Protein AF-A0A7Y8NVS1-F1 (afdb_monomer)

Solvent-accessible surface area (backbone atoms only — not comparable to full-atom values): 14813 Å² total; per-residue (Å²): 143,82,83,84,82,84,82,84,78,86,71,95,76,78,72,67,72,68,63,62,68,70,70,74,79,74,77,77,73,78,75,79,71,76,75,62,60,69,46,74,44,83,73,49,76,50,75,55,52,100,64,60,80,76,53,52,68,31,50,44,75,47,76,43,86,73,52,77,54,97,67,23,41,33,29,43,35,37,42,36,29,63,31,92,54,72,40,69,46,51,50,58,71,21,33,30,37,66,37,62,92,77,8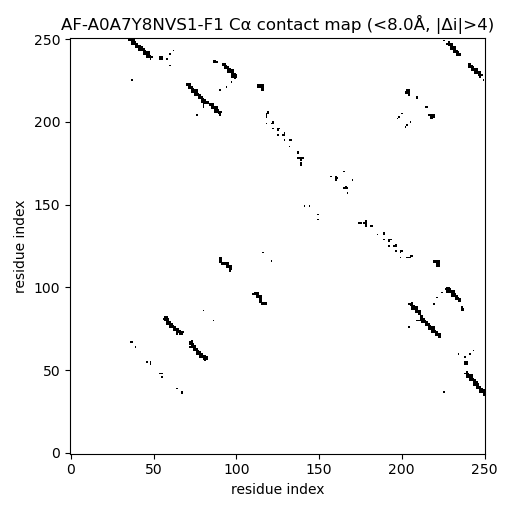7,85,71,96,64,103,58,77,79,69,69,48,50,27,58,45,52,68,62,49,49,54,49,47,50,52,50,47,59,52,53,78,67,62,72,69,86,62,53,66,90,84,56,53,70,73,55,51,54,51,52,48,54,54,50,50,53,51,27,61,77,69,71,49,56,70,65,61,53,53,50,52,41,50,51,52,38,52,49,49,52,52,54,52,50,51,52,49,51,54,45,51,55,49,45,52,44,54,71,73,46,35,49,62,72,44,75,45,48,48,72,38,73,51,73,26,32,48,40,29,71,60,66,84,77,30,46,27,39,39,36,37,46,63,49,95,80,41,35,40,36,37,34,28,39,35,45,86,94

Radius of gyration: 30.71 Å; Cα contacts (8 Å, |Δi|>4): 343; chains: 1; bounding box: 67×68×90 Å

Structure (mmCIF, N/CA/C/O backbone):
data_AF-A0A7Y8NVS1-F1
#
_entry.id   AF-A0A7Y8NVS1-F1
#
loop_
_atom_site.group_PDB
_atom_site.id
_atom_site.type_symbol
_atom_site.label_atom_id
_atom_site.label_alt_id
_atom_site.label_comp_id
_atom_site.label_asym_id
_atom_site.label_entity_id
_atom_site.label_seq_id
_atom_site.pdbx_PDB_ins_code
_atom_site.Cartn_x
_atom_site.Cartn_y
_atom_site.Cartn_z
_atom_site.occupancy
_atom_site.B_iso_or_equiv
_atom_site.auth_seq_id
_atom_site.auth_comp_id
_atom_site.auth_asym_id
_atom_site.auth_atom_id
_atom_site.pdbx_PDB_model_num
ATOM 1 N N . MET A 1 1 ? 46.934 -54.056 -59.535 1.00 43.88 1 MET A N 1
ATOM 2 C CA . MET A 1 1 ? 47.288 -53.375 -58.272 1.00 43.88 1 MET A CA 1
ATOM 3 C C . MET A 1 1 ? 47.438 -51.879 -58.544 1.00 43.88 1 MET A C 1
ATOM 5 O O . MET A 1 1 ? 48.471 -51.461 -59.038 1.00 43.88 1 MET A O 1
ATOM 9 N N . LYS A 1 2 ? 46.375 -51.097 -58.325 1.00 35.72 2 LYS A N 1
ATOM 10 C CA . LYS A 1 2 ? 46.385 -49.628 -58.209 1.00 35.72 2 LYS A CA 1
ATOM 11 C C . LYS A 1 2 ? 45.135 -49.266 -57.406 1.00 35.72 2 LYS A C 1
ATOM 13 O O . LYS A 1 2 ? 44.019 -49.422 -57.885 1.00 35.72 2 LYS A O 1
ATOM 18 N N . THR A 1 3 ? 45.346 -48.928 -56.143 1.00 38.34 3 THR A N 1
ATOM 19 C CA . THR A 1 3 ? 44.322 -48.588 -55.157 1.00 38.34 3 THR A CA 1
ATOM 20 C C . THR A 1 3 ? 43.868 -47.144 -55.368 1.00 38.34 3 THR A C 1
ATOM 22 O O . THR A 1 3 ? 44.679 -46.218 -55.360 1.00 38.34 3 THR A O 1
ATOM 25 N N . GLY A 1 4 ? 42.567 -46.950 -55.591 1.00 35.06 4 GLY A N 1
ATOM 26 C CA . GLY A 1 4 ? 41.942 -45.631 -55.654 1.00 35.06 4 GLY A CA 1
ATOM 27 C C . GLY A 1 4 ? 41.815 -45.034 -54.254 1.00 35.06 4 GLY A C 1
ATOM 28 O O . GLY A 1 4 ? 41.225 -45.644 -53.366 1.00 35.06 4 GLY A O 1
ATOM 29 N N . LYS A 1 5 ? 42.388 -43.846 -54.047 1.00 39.94 5 LYS A N 1
ATOM 30 C CA . LYS A 1 5 ? 42.218 -43.057 -52.823 1.00 39.94 5 LYS A CA 1
ATOM 31 C C . LYS A 1 5 ? 40.920 -42.254 -52.921 1.00 39.94 5 LYS A C 1
ATOM 33 O O . LYS A 1 5 ? 40.831 -41.334 -53.731 1.00 39.94 5 LYS A O 1
ATOM 38 N N . TYR A 1 6 ? 39.945 -42.573 -52.073 1.00 38.38 6 TYR A N 1
ATOM 39 C CA . TYR A 1 6 ? 38.795 -41.713 -51.803 1.00 38.38 6 TYR A CA 1
ATOM 40 C C . TYR A 1 6 ? 39.243 -40.528 -50.941 1.00 38.38 6 TYR A C 1
ATOM 42 O O . TYR A 1 6 ? 39.801 -40.706 -49.859 1.00 38.38 6 TYR A O 1
ATOM 50 N N . LYS A 1 7 ? 39.014 -39.309 -51.435 1.00 37.00 7 LYS A N 1
ATOM 51 C CA . LYS A 1 7 ? 39.224 -38.061 -50.698 1.00 37.00 7 LYS A CA 1
ATOM 52 C C . LYS A 1 7 ? 37.872 -37.648 -50.114 1.00 37.00 7 LYS A C 1
ATOM 54 O O . LYS A 1 7 ? 37.016 -37.152 -50.837 1.00 37.00 7 LYS A O 1
ATOM 59 N N . ILE A 1 8 ? 37.669 -37.907 -48.826 1.00 39.91 8 ILE A N 1
ATOM 60 C CA . ILE A 1 8 ? 36.490 -37.450 -48.085 1.00 39.91 8 ILE A CA 1
ATOM 61 C C . ILE A 1 8 ? 36.687 -35.959 -47.793 1.00 39.91 8 ILE A C 1
ATOM 63 O O . ILE A 1 8 ? 37.589 -35.578 -47.049 1.00 39.91 8 ILE A O 1
ATOM 67 N N . ILE A 1 9 ? 35.867 -35.115 -48.415 1.00 39.56 9 ILE A N 1
ATOM 68 C CA . ILE A 1 9 ? 35.725 -33.701 -48.067 1.00 39.56 9 ILE A CA 1
ATOM 69 C C . ILE A 1 9 ? 34.620 -33.644 -47.010 1.00 39.56 9 ILE A C 1
ATOM 71 O O . ILE A 1 9 ? 33.443 -33.774 -47.336 1.00 39.56 9 ILE A O 1
ATOM 75 N N . LEU A 1 10 ? 34.998 -33.507 -45.736 1.00 36.97 10 LEU A N 1
ATOM 76 C CA . LEU A 1 10 ? 34.056 -33.188 -44.662 1.00 36.97 10 LEU A CA 1
ATOM 77 C C . LEU A 1 10 ? 33.630 -31.722 -44.840 1.00 36.97 10 LEU A C 1
ATOM 79 O O . LEU A 1 10 ? 34.359 -30.800 -44.482 1.00 36.97 10 LEU A O 1
ATOM 83 N N . GLY A 1 11 ? 32.470 -31.509 -45.458 1.00 38.97 11 GLY A N 1
ATOM 84 C CA . GLY A 1 11 ? 31.809 -30.211 -45.491 1.00 38.97 11 GLY A CA 1
ATOM 85 C C . GLY A 1 11 ? 31.175 -29.907 -44.134 1.00 38.97 11 GLY A C 1
ATOM 86 O O . GLY A 1 11 ? 30.390 -30.702 -43.619 1.00 38.97 11 GLY A O 1
ATOM 87 N N . ASN A 1 12 ? 31.512 -28.748 -43.568 1.00 47.16 12 ASN A N 1
ATOM 88 C CA . ASN A 1 12 ? 30.876 -28.144 -42.396 1.00 47.16 12 ASN A CA 1
ATOM 89 C C . ASN A 1 12 ? 29.363 -27.944 -42.625 1.00 47.16 12 ASN A C 1
ATOM 91 O O . ASN A 1 12 ? 28.926 -26.868 -43.023 1.00 47.16 12 ASN A O 1
ATOM 95 N N . SER A 1 13 ? 28.546 -28.968 -42.382 1.00 47.66 13 SER A N 1
ATOM 96 C CA . SER A 1 13 ? 27.076 -28.891 -42.485 1.00 47.66 13 SER A CA 1
ATOM 97 C C . SER A 1 13 ? 26.342 -29.309 -41.208 1.00 47.66 13 SER A C 1
ATOM 99 O O . SER A 1 13 ? 25.155 -29.600 -41.252 1.00 47.66 13 SER A O 1
ATOM 101 N N . PHE A 1 14 ? 27.011 -29.284 -40.051 1.00 46.38 14 PHE A N 1
ATOM 102 C CA . PHE A 1 14 ? 26.406 -29.700 -38.775 1.00 46.38 14 PHE A CA 1
ATOM 103 C C . PHE A 1 14 ? 26.150 -28.578 -37.756 1.00 46.38 14 PHE A C 1
ATOM 105 O O . PHE A 1 14 ? 25.643 -28.858 -36.677 1.00 46.38 14 PHE A O 1
ATOM 112 N N . ILE A 1 15 ? 26.427 -27.307 -38.075 1.00 48.75 15 ILE A N 1
ATOM 113 C CA . ILE A 1 15 ? 26.232 -26.191 -37.117 1.00 48.75 15 ILE A CA 1
ATOM 114 C C . ILE A 1 15 ? 24.871 -25.484 -37.293 1.00 48.75 15 ILE A C 1
ATOM 116 O O . ILE A 1 15 ? 24.398 -24.797 -36.393 1.00 48.75 15 ILE A O 1
ATOM 120 N N . ILE A 1 16 ? 24.179 -25.700 -38.414 1.00 48.41 16 ILE A N 1
ATOM 121 C CA . ILE A 1 16 ? 22.944 -24.972 -38.746 1.00 48.41 16 ILE A CA 1
ATOM 122 C C . ILE A 1 16 ? 21.675 -25.479 -38.016 1.00 48.41 16 ILE A C 1
ATOM 124 O O . ILE A 1 16 ? 20.827 -24.639 -37.717 1.00 48.41 16 ILE A O 1
ATOM 128 N N . PRO A 1 17 ? 21.501 -26.763 -37.623 1.00 47.66 17 PRO A N 1
ATOM 129 C CA . PRO A 1 17 ? 20.247 -27.166 -36.978 1.00 47.66 17 PRO A CA 1
ATOM 130 C C . PRO A 1 17 ? 20.174 -26.847 -35.472 1.00 47.66 17 PRO A C 1
ATOM 132 O O . PRO A 1 17 ? 19.082 -26.877 -34.915 1.00 47.66 17 PRO A O 1
ATOM 135 N N . ILE A 1 18 ? 21.285 -26.497 -34.805 1.00 47.91 18 ILE A N 1
ATOM 136 C CA . ILE A 1 18 ? 21.308 -26.262 -33.343 1.00 47.91 18 ILE A CA 1
ATOM 137 C C . ILE A 1 18 ? 20.822 -24.848 -32.967 1.00 47.91 18 ILE A C 1
ATOM 139 O O . ILE A 1 18 ? 20.255 -24.652 -31.894 1.00 47.91 18 ILE A O 1
ATOM 143 N N . PHE A 1 19 ? 20.968 -23.858 -33.854 1.00 46.94 19 PHE A N 1
ATOM 144 C CA . PHE A 1 19 ? 20.507 -22.491 -33.573 1.00 46.94 19 PHE A CA 1
ATOM 145 C C . PHE A 1 19 ? 19.010 -22.274 -33.835 1.00 46.94 19 PHE A C 1
ATOM 147 O O . PHE A 1 19 ? 18.418 -21.376 -33.242 1.00 46.94 19 PHE A O 1
ATOM 154 N N . VAL A 1 20 ? 18.368 -23.110 -34.658 1.00 45.94 20 VAL A N 1
ATOM 155 C CA . VAL A 1 20 ? 16.930 -22.975 -34.966 1.00 45.94 20 VAL A CA 1
ATOM 156 C C . VAL A 1 20 ? 16.050 -23.521 -33.831 1.00 45.94 20 VAL A C 1
ATOM 158 O O . VAL A 1 20 ? 14.961 -23.001 -33.600 1.00 45.94 20 VAL A O 1
ATOM 161 N N . SER A 1 21 ? 16.531 -24.486 -33.039 1.00 45.19 21 SER A N 1
ATOM 162 C CA . SER A 1 21 ? 15.794 -25.001 -31.872 1.00 45.19 21 SER A CA 1
ATOM 163 C C . SER A 1 21 ? 15.769 -24.050 -30.669 1.00 45.19 21 SER A C 1
ATOM 165 O O . SER A 1 21 ? 14.939 -24.230 -29.784 1.00 45.19 21 SER A O 1
ATOM 167 N N . LEU A 1 22 ? 16.633 -23.028 -30.626 1.00 47.44 22 LEU A N 1
ATOM 168 C CA . LEU A 1 22 ? 16.676 -22.055 -29.524 1.00 47.44 22 LEU A CA 1
ATOM 169 C C . LEU A 1 22 ? 15.705 -20.874 -29.700 1.00 47.44 22 LEU A C 1
ATOM 171 O O . LEU A 1 22 ? 15.450 -20.159 -28.736 1.00 47.44 22 LEU A O 1
ATOM 175 N N . PHE A 1 23 ? 15.123 -20.683 -30.889 1.00 46.53 23 PHE A N 1
ATOM 176 C CA . PHE A 1 23 ? 14.213 -19.561 -31.171 1.00 46.53 23 PHE A CA 1
ATOM 177 C C . PHE A 1 23 ? 12.717 -19.910 -31.117 1.00 46.53 23 PHE A C 1
ATOM 179 O O . PHE A 1 23 ? 11.883 -19.021 -31.259 1.00 46.53 23 PHE A O 1
ATOM 186 N N . LEU A 1 24 ? 12.351 -21.171 -30.867 1.00 42.38 24 LEU A N 1
ATOM 187 C CA . LEU A 1 24 ? 10.943 -21.602 -30.813 1.00 42.38 24 LEU A CA 1
ATOM 188 C C . LEU A 1 24 ? 10.362 -21.690 -29.390 1.00 42.38 24 LEU A C 1
ATOM 190 O O . LEU A 1 24 ? 9.224 -22.116 -29.222 1.00 42.38 24 LEU A O 1
ATOM 194 N N . TRP A 1 25 ? 11.105 -21.265 -28.363 1.00 40.78 25 TRP A N 1
ATOM 195 C CA . TRP A 1 25 ? 10.691 -21.312 -26.949 1.00 40.78 25 TRP A CA 1
ATOM 196 C C . TRP A 1 25 ? 10.502 -19.919 -26.322 1.00 40.78 25 TRP A C 1
ATOM 198 O O . TRP A 1 25 ? 10.825 -19.691 -25.162 1.00 40.78 25 TRP A O 1
ATOM 208 N N . SER A 1 26 ? 9.956 -18.965 -27.078 1.00 34.31 26 SER A N 1
ATOM 209 C CA . SER A 1 26 ? 9.445 -17.713 -26.497 1.00 34.31 26 SER A CA 1
ATOM 210 C C . SER A 1 26 ? 8.088 -17.332 -27.083 1.00 34.31 26 SER A C 1
ATOM 212 O O . SER A 1 26 ? 7.828 -16.196 -27.462 1.00 34.31 26 SER A O 1
ATOM 214 N N . CYS A 1 27 ? 7.177 -18.302 -27.155 1.00 38.53 27 CYS A N 1
ATOM 215 C CA . CYS A 1 27 ? 5.773 -17.972 -26.958 1.00 38.53 27 CYS A CA 1
ATOM 216 C C . CYS A 1 27 ? 5.560 -17.958 -25.447 1.00 38.53 27 CYS A C 1
ATOM 218 O O . CYS A 1 27 ? 5.253 -18.984 -24.847 1.00 38.53 27 CYS A O 1
ATOM 220 N N . SER A 1 28 ? 5.782 -16.795 -24.828 1.00 35.91 28 SER A N 1
ATOM 221 C CA . SER A 1 28 ? 5.239 -16.508 -23.504 1.00 35.91 28 SER A CA 1
ATOM 222 C C . SER A 1 28 ? 3.720 -16.525 -23.653 1.00 35.91 28 SER A C 1
ATOM 224 O O . SER A 1 28 ? 3.080 -15.519 -23.962 1.00 35.91 28 SER A O 1
ATOM 226 N N .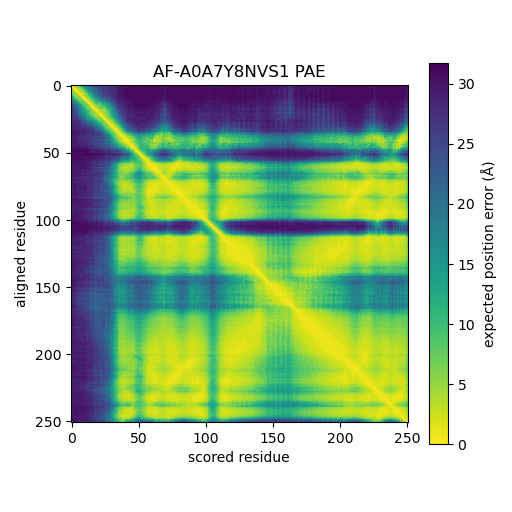 THR A 1 29 ? 3.134 -17.714 -23.531 1.00 42.50 29 THR A N 1
ATOM 227 C CA . THR A 1 29 ? 1.723 -17.856 -23.218 1.00 42.50 29 THR A CA 1
ATOM 228 C C . THR A 1 29 ? 1.521 -17.062 -21.944 1.00 42.50 29 THR A C 1
ATOM 230 O O . THR A 1 29 ? 1.991 -17.466 -20.880 1.00 42.50 29 THR A O 1
ATOM 233 N N . LYS A 1 30 ? 0.873 -15.899 -22.065 1.00 37.06 30 LYS A N 1
ATOM 234 C CA . LYS A 1 30 ? 0.281 -15.208 -20.928 1.00 37.06 30 LYS A CA 1
ATOM 235 C C . LYS A 1 30 ? -0.689 -16.211 -20.323 1.00 37.06 30 LYS A C 1
ATOM 237 O O . LYS A 1 30 ? -1.806 -16.358 -20.811 1.00 37.06 30 LYS A O 1
ATOM 242 N N . HIS A 1 31 ? -0.221 -16.965 -19.331 1.00 32.44 31 HIS A N 1
ATOM 243 C CA . HIS A 1 31 ? -1.098 -17.675 -18.429 1.00 32.44 31 HIS A CA 1
ATOM 244 C C . HIS A 1 31 ? -1.974 -16.577 -17.842 1.00 32.44 31 HIS A C 1
ATOM 246 O O . HIS A 1 31 ? -1.517 -15.742 -17.063 1.00 32.44 31 HIS A O 1
ATOM 252 N N . VAL A 1 32 ? -3.210 -16.501 -18.326 1.00 36.59 32 VAL A N 1
ATOM 253 C CA . VAL A 1 32 ? -4.260 -15.774 -17.637 1.00 36.59 32 VAL A CA 1
ATOM 254 C C . VAL A 1 32 ? -4.514 -16.622 -16.403 1.00 36.59 32 VAL A C 1
ATOM 256 O O . VAL A 1 32 ? -5.356 -17.515 -16.415 1.00 36.59 32 VAL A O 1
ATOM 259 N N . GLU A 1 33 ? -3.693 -16.429 -15.371 1.00 40.38 33 GLU A N 1
ATOM 260 C CA . GLU A 1 33 ? -4.090 -16.800 -14.026 1.00 40.38 33 GLU A CA 1
ATOM 261 C C . GLU A 1 33 ? -5.372 -16.020 -13.780 1.00 40.38 33 GLU A C 1
ATOM 263 O O . GLU A 1 33 ? -5.377 -14.790 -13.666 1.00 40.38 33 GLU A O 1
ATOM 268 N N . VAL A 1 34 ? -6.489 -16.739 -13.820 1.00 42.56 34 VAL A N 1
ATOM 269 C CA . VAL A 1 34 ? -7.742 -16.233 -13.294 1.00 42.56 34 VAL A CA 1
ATOM 270 C C . VAL A 1 34 ? -7.446 -16.004 -11.823 1.00 42.56 34 VAL A C 1
ATOM 272 O O . VAL A 1 34 ? -7.341 -16.949 -11.048 1.00 42.56 34 VAL A O 1
ATOM 275 N N . ALA A 1 35 ? -7.171 -14.751 -11.466 1.00 50.28 35 ALA A N 1
ATOM 276 C CA . ALA A 1 35 ? -6.958 -14.368 -10.088 1.00 50.28 35 ALA A CA 1
ATOM 277 C C . ALA A 1 35 ? -8.271 -14.641 -9.353 1.00 50.28 35 ALA A C 1
ATOM 279 O O . ALA A 1 35 ? -9.204 -13.839 -9.437 1.00 50.28 35 ALA A O 1
ATOM 280 N N . HIS A 1 36 ? -8.350 -15.800 -8.700 1.00 57.59 36 HIS A N 1
ATOM 281 C CA . HIS A 1 36 ? -9.417 -16.150 -7.777 1.00 57.59 36 HIS A CA 1
ATOM 282 C C . HIS A 1 36 ? -9.492 -15.026 -6.744 1.00 57.59 36 HIS A C 1
ATOM 284 O O . HIS A 1 36 ? -8.549 -14.794 -5.982 1.00 57.59 36 HIS A O 1
ATOM 290 N N . LYS A 1 37 ? -10.560 -14.228 -6.816 1.00 66.25 37 LYS A N 1
ATOM 291 C CA . LYS A 1 37 ? -10.770 -13.109 -5.900 1.00 66.25 37 LYS A CA 1
ATOM 292 C C . LYS A 1 37 ? -11.423 -13.678 -4.646 1.00 66.25 37 LYS A C 1
ATOM 294 O O . LYS A 1 37 ? -12.552 -14.155 -4.763 1.00 66.25 37 LYS A O 1
ATOM 299 N N . PRO A 1 38 ? -10.766 -13.633 -3.473 1.00 72.50 38 PRO A N 1
ATOM 300 C CA . PRO A 1 38 ? -11.417 -14.068 -2.250 1.00 72.50 38 PRO A CA 1
ATOM 301 C C . PRO A 1 38 ? -12.630 -13.177 -1.980 1.00 72.50 38 PRO A C 1
ATOM 303 O O . PRO A 1 38 ? -12.532 -11.946 -2.019 1.00 72.50 38 PRO A O 1
ATOM 306 N N . VAL A 1 39 ? -13.773 -13.798 -1.710 1.00 80.31 39 VAL A N 1
ATOM 307 C CA . VAL A 1 39 ? -14.972 -13.100 -1.244 1.00 80.31 39 VAL A CA 1
ATOM 308 C C . VAL A 1 39 ? -14.967 -13.142 0.273 1.00 80.31 39 VAL A C 1
ATOM 310 O O . VAL A 1 39 ? -14.864 -14.218 0.858 1.00 80.31 39 VAL A O 1
ATOM 313 N N . LEU A 1 40 ? -15.065 -11.971 0.910 1.00 81.88 40 LEU A N 1
ATOM 314 C CA . LEU A 1 40 ? -15.147 -11.885 2.364 1.00 81.88 40 LEU A CA 1
ATOM 315 C C . LEU A 1 40 ? -16.557 -11.553 2.836 1.00 81.88 40 LEU A C 1
ATOM 317 O O . LEU A 1 40 ? -17.134 -10.543 2.427 1.00 81.88 40 LEU A O 1
ATOM 321 N N . THR A 1 41 ? -17.058 -12.345 3.780 1.00 82.56 41 THR A N 1
ATOM 322 C CA . THR A 1 41 ? -18.343 -12.110 4.449 1.00 82.56 41 THR A CA 1
ATOM 323 C C . THR A 1 41 ? -18.109 -11.823 5.928 1.00 82.56 41 THR A C 1
ATOM 325 O O . THR A 1 41 ? -17.508 -12.631 6.633 1.00 82.56 41 THR A O 1
ATOM 328 N N . LEU A 1 42 ? -18.575 -10.669 6.422 1.00 84.00 42 LEU A N 1
ATOM 329 C CA . LEU A 1 42 ? -18.456 -10.313 7.840 1.00 84.00 42 LEU A CA 1
ATOM 330 C C . LEU A 1 42 ? -19.309 -11.262 8.694 1.00 84.00 42 LEU A C 1
ATOM 332 O O . LEU A 1 42 ? -20.531 -11.280 8.573 1.00 84.00 42 LEU A O 1
ATOM 336 N N . LEU A 1 43 ? -18.661 -12.003 9.591 1.00 80.06 43 LEU A N 1
ATOM 337 C CA . LEU A 1 43 ? -19.316 -12.927 10.516 1.00 80.06 43 LEU A CA 1
ATOM 338 C C . LEU A 1 43 ? -19.667 -12.253 11.842 1.00 80.06 43 LEU A C 1
ATOM 340 O O . LEU A 1 43 ? -20.753 -12.450 12.380 1.00 80.06 43 LEU A O 1
ATOM 344 N N . SER A 1 44 ? -18.733 -11.486 12.416 1.00 82.88 44 SER A N 1
ATOM 345 C CA . SER A 1 44 ? -18.951 -10.819 13.705 1.00 82.88 44 SER A CA 1
ATOM 346 C C . SER A 1 44 ? -17.955 -9.693 13.977 1.00 82.88 44 SER A C 1
ATOM 348 O O . SER A 1 44 ? -16.856 -9.657 13.423 1.00 82.88 44 SER A O 1
ATOM 350 N N . SER A 1 45 ? -18.336 -8.797 14.888 1.00 80.00 45 SER A N 1
ATOM 351 C CA . SER A 1 45 ? -17.490 -7.737 15.441 1.00 80.00 45 SER A CA 1
ATOM 352 C C . SER A 1 45 ? -17.542 -7.777 16.967 1.00 80.00 45 SER A C 1
ATOM 354 O O . SER A 1 45 ? -18.632 -7.802 17.542 1.00 80.00 45 SER A O 1
ATOM 356 N N . GLN A 1 46 ? -16.389 -7.771 17.630 1.00 76.88 46 GLN A N 1
ATOM 357 C CA . GLN A 1 46 ? -16.270 -7.817 19.088 1.00 76.88 46 GLN A CA 1
ATOM 358 C C . GLN A 1 46 ? -15.179 -6.857 19.568 1.00 76.88 46 GLN A C 1
ATOM 360 O O . GLN A 1 46 ? -14.159 -6.687 18.905 1.00 76.88 46 GLN A O 1
ATOM 365 N N . THR A 1 47 ? -15.350 -6.270 20.751 1.00 67.50 47 THR A N 1
ATOM 366 C CA . THR A 1 47 ? -14.311 -5.448 21.388 1.00 67.50 47 THR A CA 1
ATOM 367 C C . THR A 1 47 ? -13.756 -6.184 22.593 1.00 67.50 47 THR A C 1
ATOM 369 O O . THR A 1 47 ? -14.491 -6.455 23.540 1.00 67.50 47 THR A O 1
ATOM 372 N N . THR A 1 48 ? -12.459 -6.479 22.582 1.00 59.09 48 THR A N 1
ATOM 373 C CA . THR A 1 48 ? -11.758 -7.099 23.708 1.00 59.09 48 THR A CA 1
ATOM 374 C C . THR A 1 48 ? -11.027 -6.010 24.495 1.00 59.09 48 THR A C 1
ATOM 376 O O . THR A 1 48 ? -10.142 -5.323 23.979 1.00 59.09 48 THR A O 1
ATOM 379 N N . SER A 1 49 ? -11.417 -5.818 25.755 1.00 51.31 49 SER A N 1
ATOM 380 C CA . SER A 1 49 ? -10.710 -4.968 26.717 1.00 51.31 49 SER A CA 1
ATOM 381 C C . SER A 1 49 ? -10.529 -5.739 28.018 1.00 51.31 49 SER A C 1
ATOM 383 O O . SER A 1 49 ? -11.482 -6.338 28.506 1.00 51.31 49 SER A O 1
ATOM 385 N N . GLU A 1 50 ? -9.324 -5.701 28.588 1.00 48.44 50 GLU A N 1
ATOM 386 C CA . GLU A 1 50 ? -9.033 -6.253 29.921 1.00 48.44 50 GLU A CA 1
ATOM 387 C C . GLU A 1 50 ? -9.710 -5.458 31.054 1.00 48.44 50 GLU A C 1
ATOM 389 O O . GLU A 1 50 ? -9.684 -5.894 32.197 1.00 48.44 50 GLU A O 1
ATOM 394 N N . ASN A 1 51 ? -10.343 -4.314 30.759 1.00 43.81 51 ASN A N 1
ATOM 395 C CA . ASN A 1 51 ? -11.084 -3.508 31.728 1.00 43.81 51 ASN A CA 1
ATOM 396 C C . ASN A 1 51 ? -12.364 -2.947 31.095 1.00 43.81 51 ASN A C 1
ATOM 398 O O . ASN A 1 51 ? -12.313 -1.915 30.429 1.00 43.81 51 ASN A O 1
ATOM 402 N N . ASP A 1 52 ? -13.472 -3.648 31.345 1.00 43.28 52 ASP A N 1
ATOM 403 C CA . ASP A 1 52 ? -14.882 -3.274 31.189 1.00 43.28 52 ASP A CA 1
ATOM 404 C C . ASP A 1 52 ? -15.346 -2.585 29.889 1.00 43.28 52 ASP A C 1
ATOM 406 O O . ASP A 1 52 ? -14.766 -1.653 29.328 1.00 43.28 52 ASP A O 1
ATOM 410 N N . THR A 1 53 ? -16.535 -2.998 29.461 1.00 52.34 53 THR A N 1
ATOM 411 C CA . THR A 1 53 ? -17.359 -2.456 28.366 1.00 52.34 53 THR A CA 1
ATOM 412 C C . THR A 1 53 ? -17.389 -0.920 28.257 1.00 52.34 53 THR A C 1
ATOM 414 O O . THR A 1 53 ? -17.571 -0.398 27.155 1.00 52.34 53 THR A O 1
ATOM 417 N N . MET A 1 54 ? -17.118 -0.182 29.339 1.00 51.97 54 MET A N 1
ATOM 418 C CA . MET A 1 54 ? -17.033 1.283 29.383 1.00 51.97 54 MET A CA 1
ATOM 419 C C . MET A 1 54 ? -15.951 1.899 28.480 1.00 51.97 54 MET A C 1
ATOM 421 O O . MET A 1 54 ? -16.178 2.964 27.914 1.00 51.97 54 MET A O 1
ATOM 425 N N . ARG A 1 55 ? -14.784 1.261 28.301 1.00 57.59 55 ARG A N 1
ATOM 426 C CA . ARG A 1 55 ? -13.715 1.820 27.441 1.00 57.59 55 ARG A CA 1
ATOM 427 C C . ARG A 1 55 ? -13.935 1.563 25.952 1.00 57.59 55 ARG A C 1
ATOM 429 O O . ARG A 1 55 ? -13.325 2.231 25.120 1.00 57.59 55 ARG A O 1
ATOM 436 N N . SER A 1 56 ? -14.809 0.619 25.601 1.00 60.94 56 SER A N 1
ATOM 437 C CA . SER A 1 56 ? -15.128 0.302 24.203 1.00 60.94 56 SER A CA 1
ATOM 438 C C . SER A 1 56 ? -15.878 1.432 23.489 1.00 60.94 56 SER A C 1
ATOM 440 O O . SER A 1 56 ? -15.679 1.637 22.296 1.00 60.94 56 SER A O 1
ATOM 442 N N . SER A 1 57 ? -16.678 2.219 24.216 1.00 70.50 57 SER A N 1
ATOM 443 C CA . SER A 1 57 ? -17.435 3.342 23.649 1.00 70.50 57 SER A CA 1
ATOM 444 C C . SER A 1 57 ? -16.569 4.571 23.349 1.00 70.50 57 SER A C 1
ATOM 446 O O . SER A 1 57 ? -16.957 5.400 22.524 1.00 70.50 57 SER A O 1
ATOM 448 N N . LEU A 1 58 ? -15.390 4.674 23.977 1.00 85.06 58 LEU A N 1
ATOM 449 C CA . LEU A 1 58 ? -14.460 5.802 23.849 1.00 85.06 58 LEU A CA 1
ATOM 450 C C . LEU A 1 58 ? -13.752 5.846 22.490 1.00 85.06 58 LEU A C 1
ATOM 452 O O . LEU A 1 58 ? -13.383 6.918 22.020 1.00 85.06 58 LEU A O 1
ATOM 456 N N . CYS A 1 59 ? -13.567 4.696 21.845 1.00 87.88 59 CYS A N 1
ATOM 457 C CA . CYS A 1 59 ? -13.027 4.603 20.495 1.00 87.88 59 CYS A CA 1
ATOM 458 C C . CYS A 1 59 ? -13.763 3.498 19.747 1.00 87.88 59 CYS A C 1
ATOM 460 O O . CYS A 1 59 ? -13.639 2.328 20.105 1.00 87.88 59 CYS A O 1
ATOM 462 N N . ARG A 1 60 ? -14.504 3.862 18.701 1.00 91.56 60 ARG A N 1
ATOM 463 C CA . ARG A 1 60 ? -15.267 2.928 17.868 1.00 91.56 60 ARG A CA 1
ATOM 464 C C . ARG A 1 60 ? -14.621 2.822 16.496 1.00 91.56 60 ARG A C 1
ATOM 466 O O . ARG A 1 60 ? -14.400 3.840 15.844 1.00 91.56 60 ARG A O 1
ATOM 473 N N . MET A 1 61 ? -14.351 1.598 16.067 1.00 93.38 61 MET A N 1
ATOM 474 C CA . MET A 1 61 ? -13.854 1.277 14.737 1.00 93.38 61 MET A CA 1
ATOM 475 C C . MET A 1 61 ? -14.927 0.500 13.979 1.00 93.38 61 MET A C 1
ATOM 477 O O . MET A 1 61 ? -15.610 -0.351 14.539 1.00 93.38 61 MET A O 1
ATOM 481 N N . GLU A 1 62 ? -15.090 0.813 12.703 1.00 92.94 62 GLU A N 1
ATOM 482 C CA . GLU A 1 62 ? -15.991 0.122 11.784 1.00 92.94 62 GLU A CA 1
ATOM 483 C C . GLU A 1 62 ? -15.199 -0.206 10.531 1.00 92.94 62 GLU A C 1
ATOM 485 O O . GLU A 1 62 ? -14.553 0.679 9.970 1.00 92.94 62 GLU A O 1
ATOM 490 N N . ILE A 1 63 ? -15.234 -1.463 10.106 1.00 93.75 63 ILE A N 1
ATOM 491 C CA . ILE A 1 63 ? -14.462 -1.940 8.964 1.00 93.75 63 ILE A CA 1
ATOM 492 C C . ILE A 1 63 ? -15.381 -2.665 7.986 1.00 93.75 63 ILE A C 1
ATOM 494 O O . ILE A 1 63 ? -16.188 -3.506 8.386 1.00 93.75 63 ILE A O 1
ATOM 498 N N . GLY A 1 64 ? -15.268 -2.317 6.709 1.00 89.38 64 GLY A N 1
ATOM 499 C CA . GLY A 1 64 ? -15.979 -2.966 5.612 1.00 89.38 64 GLY A CA 1
ATOM 500 C C . GLY A 1 64 ? -15.003 -3.396 4.528 1.00 89.38 64 GLY A C 1
ATOM 501 O O . GLY A 1 64 ? -14.019 -2.701 4.277 1.00 89.38 64 GLY A O 1
ATOM 502 N N . ILE A 1 65 ? -15.257 -4.542 3.894 1.00 86.88 65 ILE A N 1
ATOM 503 C CA . ILE A 1 65 ? -14.517 -4.927 2.689 1.00 86.88 65 ILE A CA 1
ATOM 504 C C . ILE A 1 65 ? -14.912 -3.995 1.542 1.00 86.88 65 ILE A C 1
ATOM 506 O O . ILE A 1 65 ? -16.094 -3.723 1.336 1.00 86.88 65 ILE A O 1
ATOM 510 N N . GLU A 1 66 ? -13.919 -3.513 0.802 1.00 85.62 66 GLU A N 1
ATOM 511 C CA . GLU A 1 66 ? -14.138 -2.690 -0.385 1.00 85.62 66 GLU A CA 1
ATOM 512 C C . GLU A 1 66 ? -13.795 -3.458 -1.665 1.00 85.62 66 GLU A C 1
ATOM 514 O O . GLU A 1 66 ? -14.608 -3.517 -2.585 1.00 85.62 66 GLU A O 1
ATOM 519 N N . ASP A 1 67 ? -12.597 -4.047 -1.736 1.00 79.62 67 ASP A N 1
ATOM 520 C CA . ASP A 1 67 ? -12.070 -4.663 -2.959 1.00 79.62 67 ASP A CA 1
ATOM 521 C C . ASP A 1 67 ? -10.897 -5.615 -2.650 1.00 79.62 67 ASP A C 1
ATOM 523 O O . ASP A 1 67 ? -10.351 -5.650 -1.544 1.00 79.62 67 ASP A O 1
ATOM 527 N N . THR A 1 68 ? -10.452 -6.340 -3.672 1.00 82.75 68 THR A N 1
ATOM 528 C CA . THR A 1 68 ? -9.192 -7.091 -3.693 1.00 82.75 68 THR A CA 1
ATOM 529 C C . THR A 1 68 ? -8.302 -6.530 -4.798 1.00 82.75 68 THR A C 1
ATOM 531 O O . THR A 1 68 ? -8.690 -6.534 -5.971 1.00 82.75 68 THR A O 1
ATOM 534 N N . ARG A 1 69 ? -7.096 -6.062 -4.465 1.00 76.94 69 ARG A N 1
ATOM 535 C CA . ARG A 1 69 ? -6.176 -5.432 -5.427 1.00 76.94 69 ARG A CA 1
ATOM 536 C C . ARG A 1 69 ? -4.770 -5.984 -5.279 1.00 76.94 69 ARG A C 1
ATOM 538 O O . ARG A 1 69 ? -4.218 -5.916 -4.195 1.00 76.94 69 ARG A O 1
ATOM 545 N N . LYS A 1 70 ? -4.163 -6.462 -6.373 1.00 80.81 70 LYS A N 1
ATOM 546 C CA . LYS A 1 70 ? -2.751 -6.907 -6.409 1.00 80.81 70 LYS A CA 1
ATOM 547 C C . LYS A 1 70 ? -2.373 -7.820 -5.227 1.00 80.81 70 LYS A C 1
ATOM 549 O O . LYS A 1 70 ? -1.394 -7.557 -4.540 1.00 80.81 70 LYS A O 1
ATOM 554 N N . GLU A 1 71 ? -3.181 -8.849 -4.977 1.00 85.62 71 GLU A N 1
ATOM 555 C CA . GLU A 1 71 ? -2.994 -9.786 -3.853 1.00 85.62 71 GLU A CA 1
ATOM 556 C C . GLU A 1 71 ? -3.134 -9.156 -2.451 1.00 85.62 71 GLU A C 1
ATOM 558 O O . GLU A 1 71 ? -2.576 -9.644 -1.470 1.00 85.62 71 GLU A O 1
ATOM 563 N N . GLN A 1 72 ? -3.894 -8.064 -2.343 1.00 91.81 72 GLN A N 1
ATOM 564 C CA . GLN A 1 72 ? -4.174 -7.369 -1.088 1.00 91.81 72 GLN A CA 1
ATOM 565 C C . GLN A 1 72 ? -5.682 -7.252 -0.872 1.00 91.81 72 GLN A C 1
ATOM 567 O O . GLN A 1 72 ? -6.428 -6.894 -1.788 1.00 91.81 72 GLN A O 1
ATOM 572 N N . LEU A 1 73 ? -6.116 -7.526 0.354 1.00 92.56 73 LEU A N 1
ATOM 573 C CA . LEU A 1 73 ? -7.451 -7.215 0.844 1.00 92.56 73 LEU A CA 1
ATOM 574 C C . LEU A 1 73 ? -7.509 -5.726 1.164 1.00 92.56 73 LEU A C 1
ATOM 576 O O . LEU A 1 73 ? -6.683 -5.235 1.938 1.00 92.56 73 LEU A O 1
ATOM 580 N N . VAL A 1 74 ? -8.475 -5.018 0.585 1.00 93.88 74 VAL A N 1
ATOM 581 C CA . VAL A 1 74 ? -8.696 -3.593 0.832 1.00 93.88 74 VAL A CA 1
ATOM 582 C C . VAL A 1 74 ? -9.931 -3.435 1.701 1.00 93.88 74 VAL A C 1
ATOM 584 O O . VAL A 1 74 ? -11.033 -3.840 1.320 1.00 93.88 74 VAL A O 1
ATOM 587 N N . PHE A 1 75 ? -9.739 -2.817 2.861 1.00 95.38 75 PHE A N 1
ATOM 588 C CA . PHE A 1 75 ? -10.819 -2.502 3.777 1.00 95.38 75 PHE A CA 1
ATOM 589 C C . PHE A 1 75 ? -10.959 -1.002 3.952 1.00 95.38 75 PHE A C 1
ATOM 591 O O . PHE A 1 75 ? -9.981 -0.293 4.191 1.00 95.38 75 PHE A O 1
ATOM 598 N N . GLU A 1 76 ? -12.197 -0.535 3.930 1.00 96.44 76 GLU A N 1
ATOM 599 C CA . GLU A 1 76 ? -12.542 0.807 4.350 1.00 96.44 76 GLU A CA 1
ATOM 600 C C . GLU A 1 76 ? -12.709 0.820 5.873 1.00 96.44 76 GLU A C 1
ATOM 602 O O . GLU A 1 76 ? -13.565 0.128 6.426 1.00 96.44 76 GLU A O 1
ATOM 607 N N . LEU A 1 77 ? -11.878 1.604 6.558 1.00 96.44 77 LEU A N 1
ATOM 608 C CA . LEU A 1 77 ? -11.875 1.732 8.008 1.00 96.44 77 LEU A CA 1
ATOM 609 C C . LEU A 1 77 ? -12.357 3.122 8.414 1.00 96.44 77 LEU A C 1
ATOM 611 O O . LEU A 1 77 ? -11.842 4.154 7.980 1.00 96.44 77 LEU A O 1
ATOM 615 N N . THR A 1 78 ? -13.329 3.136 9.311 1.00 96.69 78 THR A N 1
ATOM 616 C CA . THR A 1 78 ? -13.838 4.329 9.968 1.00 96.69 78 THR A CA 1
ATOM 617 C C . THR A 1 78 ? -13.498 4.265 11.452 1.00 96.69 78 THR A C 1
ATOM 619 O O . THR A 1 78 ? -13.857 3.306 12.125 1.00 96.69 78 THR A O 1
ATOM 622 N N . ILE A 1 79 ? -12.835 5.294 11.981 1.00 95.62 79 ILE A N 1
ATOM 623 C CA . ILE A 1 79 ? -12.448 5.382 13.394 1.00 95.62 79 ILE A CA 1
ATOM 624 C C . ILE A 1 79 ? -13.066 6.639 13.992 1.00 95.62 79 ILE A C 1
ATOM 626 O O . ILE A 1 79 ? -12.865 7.741 13.484 1.00 95.62 79 ILE A O 1
ATOM 630 N N . THR A 1 80 ? -13.801 6.475 15.086 1.00 95.88 80 THR A N 1
ATOM 631 C CA . THR A 1 80 ? -14.438 7.565 15.829 1.00 95.88 80 THR A CA 1
ATOM 632 C C . THR A 1 80 ? -13.865 7.616 17.238 1.00 95.88 80 THR A C 1
ATOM 634 O O . THR A 1 80 ? -13.956 6.635 17.978 1.00 95.88 80 THR A O 1
ATOM 637 N N . ASN A 1 81 ? -13.281 8.754 17.613 1.00 94.94 81 ASN A N 1
ATOM 638 C CA . ASN A 1 81 ? -12.790 9.016 18.960 1.00 94.94 81 ASN A CA 1
ATOM 639 C C . ASN A 1 81 ? -13.862 9.770 19.750 1.00 94.94 81 ASN A C 1
ATOM 641 O O . ASN A 1 81 ? -14.042 10.963 19.542 1.00 94.94 81 ASN A O 1
ATOM 645 N N . ASN A 1 82 ? -14.540 9.086 20.666 1.00 93.50 82 ASN A N 1
ATOM 646 C CA . ASN A 1 82 ? -15.511 9.678 21.593 1.00 93.50 82 ASN A CA 1
ATOM 647 C C . ASN A 1 82 ? -14.888 9.989 22.965 1.00 93.50 82 ASN A C 1
ATOM 649 O O . ASN A 1 82 ? -15.599 10.311 23.914 1.00 93.50 82 ASN A O 1
ATOM 653 N N . SER A 1 83 ? -13.573 9.814 23.111 1.00 91.00 83 SER A N 1
ATOM 654 C CA . SER A 1 83 ? -12.863 10.113 24.350 1.00 91.00 83 SER A CA 1
ATOM 655 C C . SER A 1 83 ? -12.509 11.596 24.451 1.00 91.00 83 SER A C 1
ATOM 657 O O . SER A 1 83 ? -12.571 12.342 23.473 1.00 91.00 83 SER A O 1
ATOM 659 N N . THR A 1 84 ? -12.086 12.012 25.644 1.00 91.69 84 THR A N 1
ATOM 660 C CA . THR A 1 84 ? -11.504 13.338 25.897 1.00 91.69 84 THR A CA 1
ATOM 661 C C . THR A 1 84 ? -10.030 13.429 25.504 1.00 91.69 84 THR A C 1
ATOM 663 O O . THR A 1 84 ? -9.474 14.526 25.492 1.00 91.69 84 THR A O 1
ATOM 666 N N . ASP A 1 85 ? -9.395 12.301 25.177 1.00 91.00 85 ASP A N 1
ATOM 667 C CA . ASP A 1 85 ? -7.963 12.211 24.914 1.00 91.00 85 ASP A CA 1
ATOM 668 C C . ASP A 1 85 ? -7.671 12.128 23.414 1.00 91.00 85 ASP A C 1
ATOM 670 O O . ASP A 1 85 ? -8.461 11.631 22.610 1.00 91.00 85 ASP A O 1
ATOM 674 N N . THR A 1 86 ? -6.488 12.593 23.016 1.00 92.81 86 THR A N 1
ATOM 675 C CA . THR A 1 86 ? -5.995 12.368 21.651 1.00 92.81 86 THR A CA 1
ATOM 676 C C . THR A 1 86 ? -5.502 10.930 21.514 1.00 92.81 86 THR A C 1
ATOM 678 O O . THR A 1 86 ? -4.663 10.478 22.299 1.00 92.81 86 THR A O 1
ATOM 681 N N . LEU A 1 87 ? -5.980 10.223 20.491 1.00 92.81 87 LEU A N 1
ATOM 682 C CA . LEU A 1 87 ? -5.580 8.850 20.199 1.00 92.81 87 LEU A CA 1
ATOM 683 C C . LEU A 1 87 ? -4.527 8.825 19.096 1.00 92.81 87 LEU A C 1
ATOM 685 O O . LEU A 1 87 ? -4.701 9.434 18.045 1.00 92.81 87 LEU A O 1
ATOM 689 N N . GLN A 1 88 ? -3.441 8.091 19.318 1.00 93.94 88 GLN A N 1
ATOM 690 C CA . GLN A 1 88 ? -2.510 7.763 18.245 1.00 93.94 88 GLN A CA 1
ATOM 691 C C . GLN A 1 88 ? -3.076 6.568 17.478 1.00 93.94 88 GLN A C 1
ATOM 693 O O . GLN A 1 88 ? -3.294 5.506 18.062 1.00 93.94 88 GLN A O 1
ATOM 698 N N . ILE A 1 89 ? -3.309 6.754 16.184 1.00 94.50 89 ILE A N 1
ATOM 699 C CA . ILE A 1 89 ? -3.697 5.693 15.263 1.00 94.50 89 ILE A CA 1
ATOM 700 C C . ILE A 1 89 ? -2.495 5.396 14.379 1.00 94.50 89 ILE A C 1
ATOM 702 O O . ILE A 1 89 ? -1.957 6.297 13.737 1.00 94.50 89 ILE A O 1
ATOM 706 N N . ASP A 1 90 ? -2.082 4.136 14.355 1.00 94.94 90 ASP A N 1
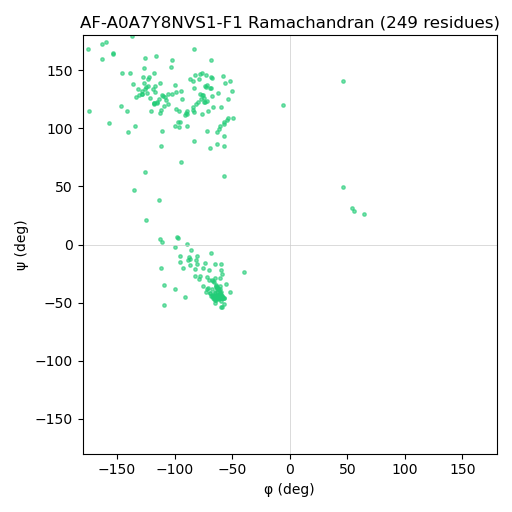ATOM 707 C CA . ASP A 1 90 ? -0.997 3.661 13.508 1.00 94.94 90 ASP A CA 1
ATOM 708 C C . ASP A 1 90 ? -1.423 2.357 12.823 1.00 94.94 90 ASP A C 1
ATOM 710 O O . ASP A 1 90 ? -1.409 1.297 13.455 1.00 94.94 90 ASP A O 1
ATOM 714 N N . PRO A 1 91 ? -1.815 2.423 11.539 1.00 95.06 91 PRO A N 1
ATOM 715 C CA . PRO A 1 91 ? -2.241 1.244 10.798 1.00 95.06 91 PRO A CA 1
ATOM 716 C C . PRO A 1 91 ? -1.175 0.153 10.684 1.00 95.06 91 PRO A C 1
ATOM 718 O O . PRO A 1 91 ? -1.536 -1.007 10.528 1.00 95.06 91 PRO A O 1
ATOM 721 N N . SER A 1 92 ? 0.119 0.468 10.837 1.00 94.12 92 SER A N 1
ATOM 722 C CA . SER A 1 92 ? 1.189 -0.545 10.818 1.00 94.12 92 SER A CA 1
ATOM 723 C C . SER A 1 92 ? 1.114 -1.539 11.989 1.00 94.12 92 SER A C 1
ATOM 725 O O . SER A 1 92 ? 1.712 -2.616 11.937 1.00 94.12 92 SER A O 1
ATOM 727 N N . LEU A 1 93 ? 0.358 -1.195 13.039 1.00 94.69 93 LEU A N 1
ATOM 728 C CA . LEU A 1 93 ? 0.100 -2.051 14.195 1.00 94.69 93 LEU A CA 1
ATOM 729 C C . LEU A 1 93 ? -1.104 -2.973 13.995 1.00 94.69 93 LEU A C 1
ATOM 731 O O . LEU A 1 93 ? -1.326 -3.860 14.818 1.00 94.69 93 LEU A O 1
ATOM 735 N N . PHE A 1 94 ? -1.900 -2.769 12.944 1.00 96.00 94 PHE A N 1
ATOM 736 C CA . PHE A 1 94 ? -3.042 -3.624 12.645 1.00 96.00 94 PHE A CA 1
ATOM 737 C C . PHE A 1 94 ? -2.564 -4.943 12.044 1.00 96.00 94 PHE A C 1
ATOM 739 O O . PHE A 1 94 ? -1.559 -5.005 11.333 1.00 96.00 94 PHE A O 1
ATOM 746 N N . TYR A 1 95 ? -3.291 -6.017 12.322 1.00 95.94 95 TYR A N 1
ATOM 747 C CA . TYR A 1 95 ? -2.963 -7.343 11.810 1.00 95.94 95 TYR A CA 1
ATOM 748 C C . TYR A 1 95 ? -4.214 -8.208 11.723 1.00 95.94 95 TYR A C 1
ATOM 750 O O . TYR A 1 95 ? -5.230 -7.899 12.346 1.00 95.94 95 TYR A O 1
ATOM 758 N N . TYR A 1 96 ? -4.135 -9.309 10.988 1.00 94.81 96 TYR A N 1
ATOM 759 C CA . TYR A 1 96 ? -5.124 -10.372 11.069 1.00 94.81 96 TYR A CA 1
ATOM 760 C C . TYR A 1 96 ? -4.475 -11.724 11.358 1.00 94.81 96 TYR A C 1
ATOM 762 O O . TYR A 1 96 ? -3.267 -11.909 11.191 1.00 94.81 96 TYR A O 1
ATOM 770 N N . ILE A 1 97 ? -5.298 -12.651 11.840 1.00 93.44 97 ILE A N 1
ATOM 771 C CA . ILE A 1 97 ? -4.945 -14.055 12.053 1.00 93.44 97 ILE A CA 1
ATOM 772 C C . ILE A 1 97 ? -5.754 -14.885 11.045 1.00 93.44 97 ILE A C 1
ATOM 774 O O . ILE A 1 97 ? -6.986 -14.836 11.122 1.00 93.44 97 ILE A O 1
ATOM 778 N N . PRO A 1 98 ? -5.113 -15.581 10.088 1.00 91.94 98 PRO A N 1
ATOM 779 C CA . PRO A 1 98 ? -5.788 -16.525 9.211 1.00 91.94 98 PRO A CA 1
ATOM 780 C C . PRO A 1 98 ? -6.166 -17.789 9.985 1.00 91.94 98 PRO A C 1
ATOM 782 O O . PRO A 1 98 ? -5.446 -18.223 10.887 1.00 91.94 98 PRO A O 1
ATOM 785 N N . VAL A 1 99 ? -7.292 -18.384 9.616 1.00 88.75 99 VAL A N 1
ATOM 786 C CA . VAL A 1 99 ? -7.763 -19.672 10.126 1.00 88.75 99 VAL A CA 1
ATOM 787 C C . VAL A 1 99 ? -7.849 -20.644 8.945 1.00 88.75 99 VAL A C 1
ATOM 789 O O . VAL A 1 99 ? -8.358 -20.277 7.885 1.00 88.75 99 VAL A O 1
ATOM 792 N N . PHE A 1 100 ? -7.328 -21.863 9.119 1.00 86.94 100 PHE A N 1
ATOM 793 C CA . PHE A 1 100 ? -7.179 -22.891 8.073 1.00 86.94 100 PHE A CA 1
ATOM 794 C C . PHE A 1 100 ? -7.993 -24.154 8.401 1.00 86.94 100 PHE A C 1
ATOM 796 O O . PHE A 1 100 ? -8.167 -24.476 9.576 1.00 86.94 100 PHE A O 1
ATOM 803 N N . HIS A 1 101 ? -8.507 -24.854 7.380 1.00 72.31 101 HIS A N 1
ATOM 804 C CA . HIS A 1 101 ? -9.469 -25.955 7.550 1.00 72.31 101 HIS A CA 1
ATOM 805 C C . HIS A 1 101 ? -8.914 -27.179 8.304 1.00 72.31 101 HIS A C 1
ATOM 807 O O . HIS A 1 101 ? -9.684 -27.840 8.999 1.00 72.31 101 HIS A O 1
ATOM 813 N N . ASP A 1 102 ? -7.608 -27.449 8.223 1.00 64.75 102 ASP A N 1
ATOM 814 C CA . ASP A 1 102 ? -6.980 -28.612 8.860 1.00 64.75 102 ASP A CA 1
ATOM 815 C C . ASP A 1 102 ? -6.302 -28.238 10.184 1.00 64.75 102 ASP A C 1
ATOM 817 O O . ASP A 1 102 ? -5.185 -27.721 10.225 1.00 64.75 102 ASP A O 1
ATOM 821 N N . ILE A 1 103 ? -6.974 -28.549 11.294 1.00 59.88 103 ILE A N 1
ATOM 822 C CA . ILE A 1 103 ? -6.367 -28.591 12.629 1.00 59.88 103 ILE A CA 1
ATOM 823 C C . ILE A 1 103 ? -5.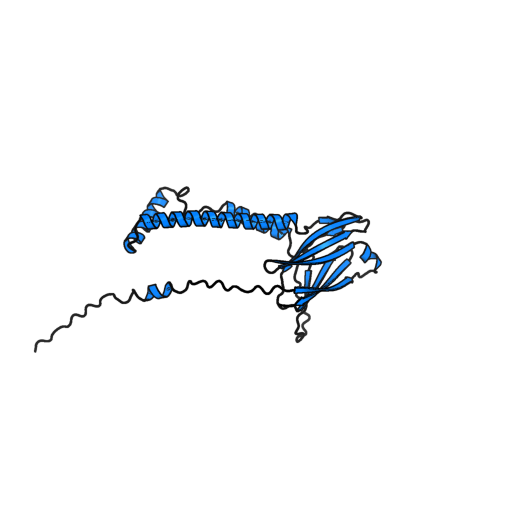946 -30.039 12.898 1.00 59.88 103 ILE A C 1
ATOM 825 O O . ILE A 1 103 ? -6.538 -30.719 13.725 1.00 59.88 103 ILE A O 1
ATOM 829 N N . ASP A 1 104 ? -4.913 -30.503 12.203 1.00 48.38 104 ASP A N 1
ATOM 830 C CA . ASP A 1 104 ? -4.164 -31.704 12.584 1.00 48.38 104 ASP A CA 1
ATOM 831 C C . ASP A 1 104 ? -2.679 -31.350 12.676 1.00 48.38 104 ASP A C 1
ATOM 833 O O . ASP A 1 104 ? -1.835 -31.817 11.920 1.00 48.38 104 ASP A O 1
ATOM 837 N N . THR A 1 105 ? -2.343 -30.449 13.598 1.00 45.22 105 THR A N 1
ATOM 838 C CA . THR A 1 105 ? -1.148 -30.580 14.444 1.00 45.22 105 THR A CA 1
ATOM 839 C C . THR A 1 105 ? -1.116 -29.468 15.480 1.00 45.22 105 THR A C 1
ATOM 841 O O . THR A 1 105 ? -0.959 -28.284 15.203 1.00 45.22 105 THR A O 1
ATOM 844 N N . ILE A 1 106 ? -1.225 -29.907 16.725 1.00 49.34 106 ILE A N 1
ATOM 845 C CA . ILE A 1 106 ? -0.751 -29.215 17.910 1.00 49.34 106 ILE A CA 1
ATOM 846 C C . ILE A 1 106 ? 0.699 -28.778 17.659 1.00 49.34 106 ILE A C 1
ATOM 848 O O . ILE A 1 106 ? 1.616 -29.598 17.652 1.00 49.34 106 ILE A O 1
ATOM 852 N N . SER A 1 107 ? 0.921 -27.481 17.491 1.00 41.75 107 SER A N 1
ATOM 853 C CA . SER A 1 107 ? 2.163 -26.862 17.928 1.00 41.75 107 SER A CA 1
ATOM 854 C C . SER A 1 107 ? 1.865 -25.443 18.378 1.00 41.75 107 SER A C 1
ATOM 856 O O . SER A 1 107 ? 1.394 -24.622 17.595 1.00 41.75 107 SER A O 1
ATOM 858 N N . ASP A 1 108 ? 2.145 -25.183 19.653 1.00 45.59 108 ASP A N 1
ATOM 859 C CA . ASP A 1 108 ? 2.279 -23.876 20.301 1.00 45.59 108 ASP A CA 1
ATOM 860 C C . ASP A 1 108 ? 3.359 -23.008 19.621 1.00 45.59 108 ASP A C 1
ATOM 862 O O . ASP A 1 108 ? 4.352 -22.596 20.224 1.00 45.59 108 ASP A O 1
ATOM 866 N N . GLN A 1 109 ? 3.210 -22.729 18.333 1.00 47.34 109 GLN A N 1
ATOM 867 C CA . GLN A 1 109 ? 4.104 -21.867 17.580 1.00 47.34 109 GLN A CA 1
ATOM 868 C C . GLN A 1 109 ? 3.272 -20.720 17.037 1.00 47.34 109 GLN A C 1
ATOM 870 O O . GLN A 1 109 ? 2.331 -20.937 16.285 1.00 47.34 109 GLN A O 1
ATOM 875 N N . ASN A 1 110 ? 3.601 -19.521 17.529 1.00 53.59 110 ASN A N 1
ATOM 876 C CA . ASN A 1 110 ? 3.043 -18.209 17.205 1.00 53.59 110 ASN A CA 1
ATOM 877 C C . ASN A 1 110 ? 2.022 -18.211 16.054 1.00 53.59 110 ASN A C 1
ATOM 879 O O . ASN A 1 110 ? 2.423 -18.526 14.930 1.00 53.59 110 ASN A O 1
ATOM 883 N N . PRO A 1 111 ? 0.760 -17.783 16.281 1.00 63.91 111 PRO A N 1
ATOM 884 C CA . PRO A 1 111 ? -0.195 -17.651 15.187 1.00 63.91 111 PRO A CA 1
ATOM 885 C C . PRO A 1 111 ? 0.465 -16.855 14.060 1.00 63.91 111 PRO A C 1
ATOM 887 O O . PRO A 1 111 ? 1.110 -15.839 14.330 1.00 63.91 111 PRO A O 1
ATOM 890 N N . CYS A 1 112 ? 0.371 -17.335 12.820 1.00 77.56 112 CYS A N 1
ATOM 891 C CA . CYS A 1 112 ? 0.903 -16.607 11.674 1.00 77.56 112 CYS A CA 1
ATOM 892 C C . CYS A 1 112 ? 0.176 -15.256 11.602 1.00 77.56 112 CYS A C 1
ATOM 894 O O . CYS A 1 112 ? -0.997 -15.187 11.253 1.00 77.56 112 CYS A O 1
ATOM 896 N N . LEU A 1 113 ? 0.832 -14.183 12.045 1.00 90.38 113 LEU A N 1
ATOM 897 C CA . LEU A 1 113 ? 0.243 -12.848 12.086 1.00 90.38 113 LEU A CA 1
ATOM 898 C C . LEU A 1 113 ? 0.516 -12.161 10.757 1.00 90.38 113 LEU A C 1
ATOM 900 O O . LEU A 1 113 ? 1.664 -11.826 10.451 1.00 90.38 113 LEU A O 1
ATOM 904 N N . VAL A 1 114 ? -0.541 -11.879 10.006 1.00 93.69 114 VAL A N 1
ATOM 905 C CA . VAL A 1 114 ? -0.425 -11.107 8.774 1.00 93.69 114 VAL A CA 1
ATOM 906 C C . VAL A 1 114 ? -0.617 -9.634 9.106 1.00 93.69 114 VAL A C 1
ATOM 908 O O . VAL A 1 114 ? -1.690 -9.195 9.518 1.00 93.69 114 VAL A O 1
ATOM 911 N N . LYS A 1 115 ? 0.459 -8.856 8.975 1.00 95.94 115 LYS A N 1
ATOM 912 C CA . LYS A 1 115 ? 0.453 -7.426 9.301 1.00 95.94 115 LYS A CA 1
ATOM 913 C C . LYS A 1 115 ? -0.214 -6.606 8.202 1.00 95.94 115 LYS A C 1
ATOM 915 O O . LYS A 1 115 ? -0.066 -6.905 7.017 1.00 95.94 115 LYS A O 1
ATOM 920 N N . CYS A 1 116 ? -0.886 -5.532 8.606 1.00 96.75 116 CYS A N 1
ATOM 921 C CA . CYS A 1 116 ? -1.301 -4.478 7.691 1.00 96.75 116 CYS A CA 1
ATOM 922 C C . CYS A 1 116 ? -0.073 -3.896 6.990 1.00 96.75 116 CYS A C 1
ATOM 924 O O . CYS A 1 116 ? 1.014 -3.779 7.567 1.00 96.75 116 CYS A O 1
ATOM 926 N N . ILE A 1 117 ? -0.253 -3.518 5.732 1.00 96.25 117 ILE A N 1
ATOM 927 C CA . ILE A 1 117 ? 0.785 -2.864 4.954 1.00 96.25 117 ILE A CA 1
ATOM 928 C C . ILE A 1 117 ? 1.032 -1.480 5.548 1.00 96.25 117 ILE A C 1
ATOM 930 O O . ILE A 1 117 ? 0.105 -0.693 5.730 1.00 96.25 117 ILE A O 1
ATOM 934 N N . ASP A 1 118 ? 2.299 -1.191 5.836 1.00 96.62 118 ASP A N 1
ATOM 935 C CA . ASP A 1 118 ? 2.732 0.115 6.320 1.00 96.62 118 ASP A CA 1
ATOM 936 C C . ASP A 1 118 ? 2.648 1.147 5.174 1.00 96.62 118 ASP A C 1
ATOM 938 O O . ASP A 1 118 ? 3.393 1.035 4.183 1.00 96.62 118 ASP A O 1
ATOM 942 N N . PRO A 1 119 ? 1.764 2.157 5.286 1.00 95.12 119 PRO A N 1
ATOM 943 C CA . PRO A 1 119 ? 1.574 3.148 4.235 1.00 95.12 119 PRO A CA 1
ATOM 944 C C . PRO A 1 119 ? 2.801 4.053 4.064 1.00 95.12 119 PRO A C 1
ATOM 946 O O . PRO A 1 119 ? 3.177 4.353 2.933 1.00 95.12 119 PRO A O 1
ATOM 949 N N . GLU A 1 120 ? 3.487 4.447 5.143 1.00 96.62 120 GLU A N 1
ATOM 950 C CA . GLU A 1 120 ? 4.661 5.328 5.062 1.00 96.62 120 GLU A CA 1
ATOM 951 C C . GLU A 1 120 ? 5.843 4.602 4.425 1.00 96.62 120 GLU A C 1
ATOM 953 O O . GLU A 1 120 ? 6.540 5.148 3.563 1.00 96.62 120 GLU A O 1
ATOM 958 N N . LYS A 1 121 ? 6.057 3.335 4.794 1.00 96.44 121 LYS A N 1
ATOM 959 C CA . LYS A 1 121 ? 7.079 2.503 4.151 1.00 96.44 121 LYS A CA 1
ATOM 960 C C . LYS A 1 121 ? 6.805 2.350 2.656 1.00 96.44 121 LYS A C 1
ATOM 962 O O . LYS A 1 121 ? 7.735 2.488 1.859 1.00 96.44 121 LYS A O 1
ATOM 967 N N . THR A 1 122 ? 5.550 2.115 2.280 1.00 96.00 122 THR A N 1
ATOM 968 C CA . THR A 1 122 ? 5.151 1.935 0.878 1.00 96.00 122 THR A CA 1
ATOM 969 C C . THR A 1 122 ? 5.322 3.222 0.070 1.00 96.00 122 THR A C 1
ATOM 971 O O . THR A 1 122 ? 5.947 3.201 -0.990 1.00 96.00 122 THR A O 1
ATOM 974 N N . ILE A 1 123 ? 4.878 4.368 0.596 1.00 97.44 123 ILE A N 1
ATOM 975 C CA . ILE A 1 123 ? 5.075 5.686 -0.031 1.00 97.44 123 ILE A CA 1
ATOM 976 C C . ILE A 1 123 ? 6.568 5.966 -0.249 1.00 97.44 123 ILE A C 1
ATOM 978 O O . ILE A 1 123 ? 6.980 6.357 -1.342 1.00 97.44 123 ILE A O 1
ATOM 982 N N . ASN A 1 124 ? 7.404 5.711 0.761 1.00 97.69 124 ASN A N 1
ATOM 983 C CA . ASN A 1 124 ? 8.850 5.910 0.658 1.00 97.69 124 ASN A CA 1
ATOM 984 C C . ASN A 1 124 ? 9.502 4.998 -0.394 1.00 97.69 124 ASN A C 1
ATOM 986 O O . ASN A 1 124 ? 10.425 5.421 -1.093 1.00 97.69 124 ASN A O 1
ATOM 990 N N . GLN A 1 125 ? 9.043 3.752 -0.525 1.00 97.50 125 GLN A N 1
ATOM 991 C CA . GLN A 1 125 ? 9.511 2.839 -1.571 1.00 97.50 125 GLN A CA 1
ATOM 992 C C . GLN A 1 125 ? 9.114 3.327 -2.967 1.00 97.50 125 GLN A C 1
ATOM 994 O O . GLN A 1 125 ? 9.963 3.353 -3.857 1.00 97.50 125 GLN A O 1
ATOM 999 N N . LEU A 1 126 ? 7.871 3.775 -3.145 1.00 97.38 126 LEU A N 1
ATOM 1000 C CA . LEU A 1 126 ? 7.386 4.313 -4.415 1.00 97.38 126 LEU A CA 1
ATOM 1001 C C . LEU A 1 126 ? 8.145 5.579 -4.830 1.00 97.38 126 LEU A C 1
ATOM 1003 O O . LEU A 1 126 ? 8.527 5.709 -5.992 1.00 97.38 126 LEU A O 1
ATOM 1007 N N . TYR A 1 127 ? 8.451 6.479 -3.890 1.00 97.94 127 TYR A N 1
ATOM 1008 C CA . TYR A 1 127 ? 9.298 7.638 -4.177 1.00 97.94 127 TYR A CA 1
ATOM 1009 C C . TYR A 1 127 ? 10.697 7.236 -4.643 1.00 97.94 127 TYR A C 1
ATOM 1011 O O . TYR A 1 127 ? 11.171 7.749 -5.655 1.00 97.94 127 TYR A O 1
ATOM 1019 N N . LYS A 1 128 ? 11.337 6.270 -3.971 1.00 97.44 128 LYS A N 1
ATOM 1020 C CA . LYS A 1 128 ? 12.646 5.749 -4.398 1.00 97.44 128 LYS A CA 1
ATOM 1021 C C . LYS A 1 128 ? 12.591 5.138 -5.798 1.00 97.44 128 LYS A C 1
ATOM 1023 O O . LYS A 1 128 ? 13.504 5.361 -6.588 1.00 97.44 128 LYS A O 1
ATOM 1028 N N . GLN A 1 129 ? 11.535 4.387 -6.110 1.00 96.31 129 GLN A N 1
ATOM 1029 C CA . GLN A 1 129 ? 11.336 3.799 -7.436 1.00 96.31 129 GLN A CA 1
ATOM 1030 C C . GLN A 1 129 ? 11.157 4.877 -8.506 1.00 96.31 129 GLN A C 1
ATOM 1032 O O . GLN A 1 129 ? 11.846 4.834 -9.524 1.00 96.31 129 GLN A O 1
ATOM 1037 N N . ARG A 1 130 ? 10.301 5.876 -8.254 1.00 96.06 130 ARG A N 1
ATOM 1038 C CA . ARG A 1 130 ? 10.105 7.021 -9.151 1.00 96.06 130 ARG A CA 1
ATOM 1039 C C . ARG A 1 130 ? 11.422 7.750 -9.406 1.00 96.06 130 ARG A C 1
ATOM 1041 O O . ARG A 1 130 ? 11.794 7.951 -10.552 1.00 96.06 130 ARG A O 1
ATOM 1048 N N . ASP A 1 131 ? 12.146 8.103 -8.347 1.00 95.25 131 ASP A N 1
ATOM 1049 C CA . ASP A 1 131 ? 13.396 8.856 -8.454 1.00 95.25 131 ASP A CA 1
ATOM 1050 C C . ASP A 1 131 ? 14.499 8.051 -9.156 1.00 95.25 131 ASP A C 1
ATOM 1052 O O . ASP A 1 131 ? 15.344 8.627 -9.842 1.00 95.25 131 ASP A O 1
ATOM 1056 N N . SER A 1 132 ? 14.504 6.724 -8.993 1.00 95.06 132 SER A N 1
ATOM 1057 C CA . SER A 1 132 ? 15.400 5.828 -9.725 1.00 95.06 132 SER A CA 1
ATOM 1058 C C . SER A 1 132 ? 15.057 5.779 -11.211 1.00 95.06 132 SER A C 1
ATOM 1060 O O . SER A 1 132 ? 15.965 5.838 -12.037 1.00 95.06 132 SER A O 1
ATOM 1062 N N . LEU A 1 133 ? 13.772 5.677 -11.559 1.00 92.38 133 LEU A N 1
ATOM 1063 C CA . LEU A 1 133 ? 13.323 5.648 -12.950 1.00 92.38 133 LEU A CA 1
ATOM 1064 C C . LEU A 1 133 ? 13.600 6.978 -13.642 1.00 92.38 133 LEU A C 1
ATOM 1066 O O . LEU A 1 133 ? 14.235 6.974 -14.685 1.00 92.38 133 LEU A O 1
ATOM 1070 N N . SER A 1 134 ? 13.281 8.117 -13.028 1.00 89.88 134 SER A N 1
ATOM 1071 C CA . SER A 1 134 ? 13.542 9.437 -13.624 1.00 89.88 134 SER A CA 1
ATOM 1072 C C . SER A 1 134 ? 15.022 9.715 -13.926 1.00 89.88 134 SER A C 1
ATOM 1074 O O . SER A 1 134 ? 15.333 10.649 -14.660 1.00 89.88 134 SER A O 1
ATOM 1076 N N . LYS A 1 135 ? 15.948 8.941 -13.343 1.00 91.56 135 LYS A N 1
ATOM 1077 C CA . LYS A 1 135 ? 17.395 9.023 -13.603 1.00 91.56 135 LYS A CA 1
ATOM 1078 C C . LYS A 1 135 ? 17.881 8.026 -14.657 1.00 91.56 135 LYS A C 1
ATOM 1080 O O . LYS A 1 135 ? 19.047 8.097 -15.043 1.00 91.56 135 LYS A O 1
ATOM 1085 N N . MET A 1 136 ? 17.046 7.080 -15.087 1.00 90.12 136 MET A N 1
ATOM 1086 C CA . MET A 1 136 ? 17.418 6.132 -16.130 1.00 90.12 136 MET A CA 1
ATOM 1087 C C . MET A 1 136 ? 17.568 6.853 -17.465 1.00 90.12 136 MET A C 1
ATOM 1089 O O . MET A 1 136 ? 16.737 7.664 -17.861 1.00 90.12 136 MET A O 1
ATOM 1093 N N . VAL A 1 137 ? 18.648 6.523 -18.165 1.00 89.19 137 VAL A N 1
ATOM 1094 C CA . VAL A 1 137 ? 18.927 7.030 -19.506 1.00 89.19 137 VAL A CA 1
ATOM 1095 C C . VAL A 1 137 ? 18.521 5.962 -20.509 1.00 89.19 137 VAL A C 1
ATOM 1097 O O . VAL A 1 137 ? 18.823 4.785 -20.305 1.00 89.19 137 VAL A O 1
ATOM 1100 N N . ASN A 1 138 ? 17.867 6.374 -21.595 1.00 89.38 138 ASN A N 1
ATOM 1101 C CA . ASN A 1 138 ? 17.498 5.473 -22.679 1.00 89.38 138 ASN A CA 1
ATOM 1102 C C . ASN A 1 138 ? 18.766 4.824 -23.282 1.00 89.38 138 ASN A C 1
ATOM 1104 O O . ASN A 1 138 ? 19.619 5.547 -23.810 1.00 89.38 138 ASN A O 1
ATOM 1108 N N . PRO A 1 139 ? 18.919 3.487 -23.221 1.00 87.25 139 PRO A N 1
ATOM 1109 C CA . PRO A 1 139 ? 20.124 2.803 -23.693 1.00 87.25 139 PRO A CA 1
ATOM 1110 C C . PRO A 1 139 ? 20.270 2.815 -25.223 1.00 87.25 139 PRO A C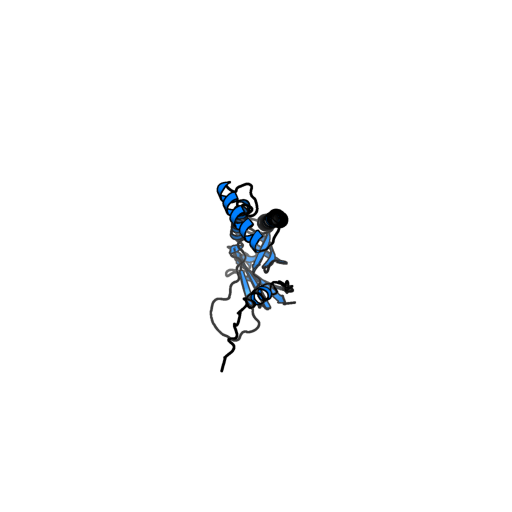 1
ATOM 1112 O O . PRO A 1 139 ? 21.383 2.658 -25.735 1.00 87.25 139 PRO A O 1
ATOM 1115 N N . TYR A 1 140 ? 19.168 3.010 -25.952 1.00 87.31 140 TYR A N 1
ATOM 1116 C CA . TYR A 1 140 ? 19.131 3.065 -27.415 1.00 87.31 140 TYR A CA 1
ATOM 1117 C C . TYR A 1 140 ? 19.423 4.466 -27.957 1.00 87.31 140 TYR A C 1
ATOM 1119 O O . TYR A 1 140 ? 19.789 4.607 -29.128 1.00 87.31 140 TYR A O 1
ATOM 1127 N N . SER A 1 141 ? 19.317 5.489 -27.103 1.00 86.38 141 SER A N 1
ATOM 1128 C CA . SER A 1 141 ? 19.543 6.873 -27.492 1.00 86.38 141 SER A CA 1
ATOM 1129 C C . SER A 1 141 ? 21.023 7.168 -27.717 1.00 86.38 141 SER A C 1
ATOM 1131 O O . SER A 1 141 ? 21.903 6.797 -26.933 1.00 86.38 141 SER A O 1
ATOM 1133 N N . LEU A 1 142 ? 21.313 7.881 -28.804 1.00 85.38 142 LEU A N 1
ATOM 1134 C CA . LEU A 1 142 ? 22.675 8.289 -29.159 1.00 85.38 142 LEU A CA 1
ATOM 1135 C C . LEU A 1 142 ? 23.069 9.628 -28.517 1.00 85.38 142 LEU A C 1
ATOM 1137 O O . LEU A 1 142 ? 24.251 9.962 -28.462 1.00 85.38 142 LEU A O 1
ATOM 1141 N N . THR A 1 143 ? 22.096 10.366 -27.979 1.00 81.94 143 THR A N 1
ATOM 1142 C CA . THR A 1 143 ? 22.202 11.770 -27.544 1.00 81.94 143 THR A CA 1
ATOM 1143 C C . THR A 1 143 ? 23.243 12.013 -26.449 1.00 81.94 143 THR A C 1
ATOM 1145 O O . THR A 1 143 ? 23.832 13.089 -26.368 1.00 81.94 143 THR A O 1
ATOM 1148 N N . HIS A 1 144 ? 23.507 11.008 -25.611 1.00 75.50 144 HIS A N 1
ATOM 1149 C CA . HIS A 1 144 ? 24.443 11.106 -24.484 1.00 75.50 144 HIS A CA 1
ATOM 1150 C C . HIS A 1 144 ? 25.697 10.236 -24.654 1.00 75.50 144 HIS A C 1
ATOM 1152 O O . HIS A 1 144 ? 26.530 10.156 -23.747 1.00 75.50 144 HIS A O 1
ATOM 1158 N N . LYS A 1 145 ? 25.862 9.577 -25.809 1.00 82.31 145 LYS A N 1
ATOM 1159 C CA . LYS A 1 145 ? 27.030 8.736 -26.086 1.00 82.31 145 LYS A CA 1
ATOM 1160 C C . LYS A 1 145 ? 28.199 9.591 -26.583 1.00 82.31 145 LYS A C 1
ATOM 1162 O O . LYS A 1 145 ? 28.055 10.438 -27.458 1.00 82.31 145 LYS A O 1
ATOM 1167 N N . LYS A 1 146 ? 29.399 9.343 -26.050 1.00 85.81 146 LYS A N 1
ATOM 1168 C CA . LYS A 1 146 ? 30.636 9.987 -26.531 1.00 85.81 146 LYS A CA 1
ATOM 1169 C C . LYS A 1 146 ? 30.979 9.490 -27.940 1.00 85.81 146 LYS A C 1
ATOM 1171 O O . LYS A 1 146 ? 30.857 8.297 -28.208 1.00 85.81 146 LYS A O 1
ATOM 1176 N N . THR A 1 147 ? 31.528 10.354 -28.795 1.00 79.94 147 THR A N 1
ATOM 1177 C CA . THR A 1 147 ? 31.906 10.031 -30.188 1.00 79.94 147 THR A CA 1
ATOM 1178 C C . THR A 1 147 ? 32.784 8.781 -30.311 1.00 79.94 147 THR A C 1
ATOM 1180 O O . THR A 1 147 ? 32.552 7.945 -31.177 1.00 79.94 147 THR A O 1
ATOM 1183 N N . GLY A 1 148 ? 33.757 8.599 -29.410 1.00 78.75 148 GLY A N 1
ATOM 1184 C CA . GLY A 1 148 ? 34.608 7.401 -29.402 1.00 78.75 148 GLY A CA 1
ATOM 1185 C C . GLY A 1 148 ? 33.860 6.105 -29.062 1.00 78.75 148 GLY A C 1
ATOM 1186 O O . GLY A 1 148 ? 34.199 5.047 -29.586 1.00 78.75 148 GLY A O 1
ATOM 1187 N N . ALA A 1 149 ? 32.818 6.180 -28.228 1.00 79.31 149 ALA A N 1
ATOM 1188 C CA . ALA A 1 149 ? 31.952 5.038 -27.939 1.00 79.31 149 ALA A CA 1
ATOM 1189 C C . ALA A 1 149 ? 31.047 4.717 -29.137 1.00 79.31 149 ALA A C 1
ATOM 1191 O O . ALA A 1 149 ? 30.923 3.554 -29.502 1.00 79.31 149 ALA A O 1
ATOM 1192 N N . LEU A 1 150 ? 30.506 5.744 -29.805 1.00 80.44 150 LEU A N 1
ATOM 1193 C CA . LEU A 1 150 ? 29.710 5.585 -31.026 1.00 80.44 150 LEU A CA 1
ATOM 1194 C C . LEU A 1 150 ? 30.497 4.897 -32.150 1.00 80.44 150 LEU A C 1
ATOM 1196 O O . LEU A 1 150 ? 29.984 3.977 -32.774 1.00 80.44 150 LEU A O 1
ATOM 1200 N N . LEU A 1 151 ? 31.756 5.290 -32.375 1.00 79.25 151 LEU A N 1
ATOM 1201 C CA . LEU A 1 151 ? 32.639 4.657 -33.365 1.00 79.25 151 LEU A CA 1
ATOM 1202 C C . LEU A 1 151 ? 32.887 3.174 -33.066 1.00 79.25 151 LEU A C 1
ATOM 1204 O O . LEU A 1 151 ? 32.828 2.342 -33.969 1.00 79.25 151 LEU A O 1
ATOM 1208 N N . ARG A 1 152 ? 33.140 2.829 -31.799 1.00 79.50 152 ARG A N 1
ATOM 1209 C CA . ARG A 1 152 ? 33.326 1.435 -31.378 1.00 79.50 152 ARG A CA 1
ATOM 1210 C C . ARG A 1 152 ? 32.047 0.617 -31.565 1.00 79.50 152 ARG A C 1
ATOM 1212 O O . ARG A 1 152 ? 32.116 -0.473 -32.130 1.00 79.50 152 ARG A O 1
ATOM 1219 N N . ASP A 1 153 ? 30.907 1.143 -31.121 1.00 78.31 153 ASP A N 1
ATOM 1220 C CA . ASP A 1 153 ? 29.601 0.493 -31.265 1.00 78.31 153 ASP A CA 1
ATOM 1221 C C . ASP A 1 153 ? 29.263 0.286 -32.748 1.00 78.31 153 ASP A C 1
ATOM 1223 O O . ASP A 1 153 ? 28.826 -0.799 -33.128 1.00 78.31 153 ASP A O 1
ATOM 1227 N N . ALA A 1 154 ? 29.535 1.276 -33.604 1.00 77.44 154 ALA A N 1
ATOM 1228 C CA . ALA A 1 154 ? 29.311 1.193 -35.045 1.00 77.44 154 ALA A CA 1
ATOM 1229 C C . ALA A 1 154 ? 30.195 0.133 -35.719 1.00 77.44 154 ALA A C 1
ATOM 1231 O O . ALA A 1 154 ? 29.709 -0.618 -36.561 1.00 77.44 154 ALA A O 1
ATOM 1232 N N . LEU A 1 155 ? 31.470 0.015 -35.329 1.00 80.88 155 LEU A N 1
ATOM 1233 C CA . LEU A 1 155 ? 32.368 -1.020 -35.856 1.00 80.88 155 LEU A CA 1
ATOM 1234 C C . LEU A 1 155 ? 31.915 -2.431 -35.458 1.00 80.88 155 LEU A C 1
ATOM 1236 O O . LEU A 1 155 ? 31.892 -3.333 -36.298 1.00 80.88 155 LEU A O 1
ATOM 1240 N N . ILE A 1 156 ? 31.524 -2.626 -34.195 1.00 76.88 156 ILE A N 1
ATOM 1241 C CA . ILE A 1 156 ? 31.020 -3.917 -33.702 1.00 76.88 156 ILE A CA 1
ATOM 1242 C C . ILE A 1 156 ? 29.703 -4.265 -34.404 1.00 76.88 156 ILE A C 1
ATOM 1244 O O . ILE A 1 156 ? 29.575 -5.346 -34.978 1.00 76.88 156 ILE A O 1
ATOM 1248 N N . THR A 1 157 ? 28.756 -3.327 -34.414 1.00 79.12 157 THR A N 1
ATOM 1249 C CA . THR A 1 157 ? 27.431 -3.508 -35.019 1.00 79.12 157 THR A CA 1
ATOM 1250 C C . THR A 1 157 ? 27.543 -3.764 -36.518 1.00 79.12 157 THR A C 1
ATOM 1252 O O . THR A 1 157 ? 26.944 -4.711 -37.010 1.00 79.12 157 THR A O 1
ATOM 1255 N N . GLY A 1 158 ? 28.376 -3.007 -37.238 1.00 76.25 158 GLY A N 1
ATOM 1256 C CA . GLY A 1 158 ? 28.618 -3.207 -38.668 1.00 76.25 158 GLY A CA 1
ATOM 1257 C C . GLY A 1 158 ? 29.257 -4.561 -38.992 1.00 76.25 158 GLY A C 1
ATOM 1258 O O . GLY A 1 158 ? 28.884 -5.195 -39.976 1.00 76.25 158 GLY A O 1
ATOM 1259 N N . THR A 1 159 ? 30.163 -5.054 -38.139 1.00 77.25 159 THR A N 1
ATOM 1260 C CA . THR A 1 159 ? 30.766 -6.391 -38.301 1.00 77.25 159 THR A CA 1
ATOM 1261 C C . THR A 1 159 ? 29.725 -7.497 -38.109 1.00 77.25 159 THR A C 1
ATOM 1263 O O . THR A 1 159 ? 29.673 -8.441 -38.897 1.00 77.25 159 THR A O 1
ATOM 1266 N N . ILE A 1 160 ? 28.861 -7.373 -37.095 1.00 76.56 160 ILE A N 1
ATOM 1267 C CA . ILE A 1 160 ? 27.763 -8.319 -36.844 1.00 76.56 160 ILE A CA 1
ATOM 1268 C C . ILE A 1 160 ? 26.738 -8.269 -37.984 1.00 76.56 160 ILE A C 1
ATOM 1270 O O . ILE A 1 160 ? 26.357 -9.315 -38.503 1.00 76.56 160 ILE A O 1
ATOM 1274 N N . ALA A 1 161 ? 26.346 -7.071 -38.424 1.00 80.38 161 ALA A N 1
ATOM 1275 C CA . ALA A 1 161 ? 25.414 -6.860 -39.529 1.00 80.38 161 ALA A CA 1
ATOM 1276 C C . ALA A 1 161 ? 25.905 -7.528 -40.817 1.00 80.38 161 ALA A C 1
ATOM 1278 O O . ALA A 1 161 ? 25.158 -8.254 -41.470 1.00 80.38 161 ALA A O 1
ATOM 1279 N N . PHE A 1 162 ? 27.191 -7.347 -41.140 1.00 80.31 162 PHE A N 1
ATOM 1280 C CA . PHE A 1 162 ? 27.830 -7.976 -42.290 1.00 80.31 162 PHE A CA 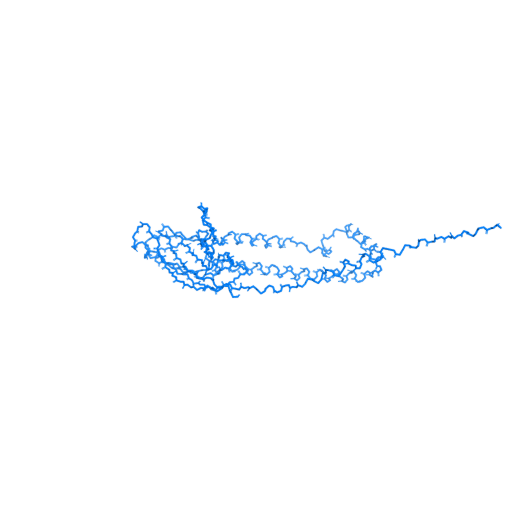1
ATOM 1281 C C . PHE A 1 162 ? 27.807 -9.510 -42.196 1.00 80.31 162 PHE A C 1
ATOM 1283 O O . PHE A 1 162 ? 27.435 -10.177 -43.161 1.00 80.31 162 PHE A O 1
ATOM 1290 N N . LEU A 1 163 ? 28.144 -10.078 -41.029 1.00 83.19 163 LEU A N 1
ATOM 1291 C CA . LEU A 1 163 ? 28.102 -11.528 -40.796 1.00 83.19 163 LEU A CA 1
ATOM 1292 C C . LEU A 1 163 ? 26.680 -12.101 -40.906 1.00 83.19 163 LEU A C 1
ATOM 1294 O O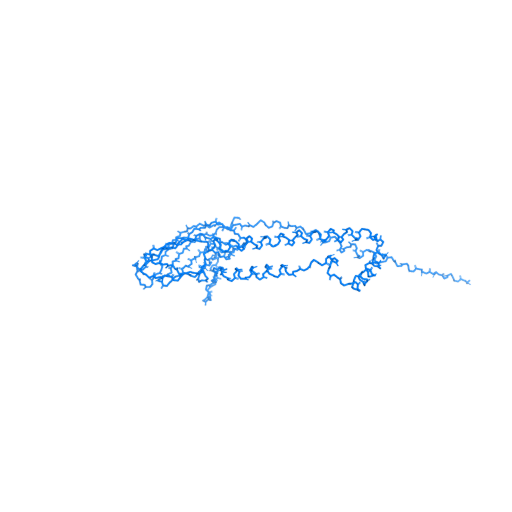 . LEU A 1 163 ? 26.500 -13.197 -41.437 1.00 83.19 163 LEU A O 1
ATOM 1298 N N . LEU A 1 164 ? 25.676 -11.359 -40.435 1.00 84.94 164 LEU A N 1
ATOM 1299 C CA . LEU A 1 164 ? 24.265 -11.754 -40.451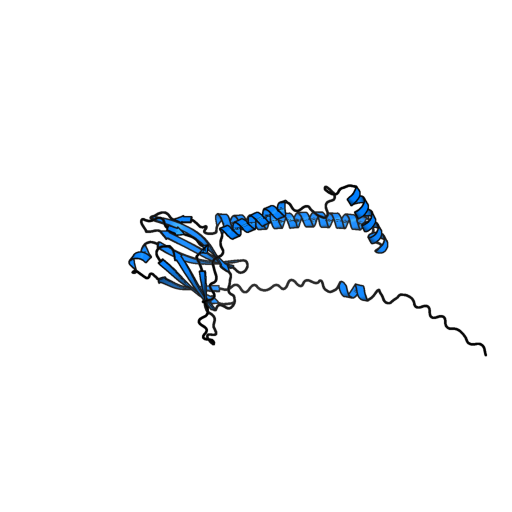 1.00 84.94 164 LEU A CA 1
ATOM 1300 C C . LEU A 1 164 ? 23.521 -11.341 -41.732 1.00 84.94 164 LEU A C 1
ATOM 1302 O O . LEU A 1 164 ? 22.333 -11.627 -41.857 1.00 84.94 164 LEU A O 1
ATOM 1306 N N . LYS A 1 165 ? 24.202 -10.695 -42.690 1.00 85.62 165 LYS A N 1
ATOM 1307 C CA . LYS A 1 165 ? 23.614 -10.129 -43.920 1.00 85.62 165 LYS A CA 1
ATOM 1308 C C . LYS A 1 165 ? 22.447 -9.161 -43.660 1.00 85.62 165 LYS A C 1
ATOM 1310 O O . LYS A 1 165 ? 21.535 -9.063 -44.479 1.00 85.62 165 LYS A O 1
ATOM 1315 N N . GLN A 1 166 ? 22.477 -8.453 -42.535 1.00 82.69 166 GLN A N 1
ATOM 1316 C CA . GLN A 1 166 ? 21.507 -7.411 -42.203 1.00 82.69 166 GLN A CA 1
ATOM 1317 C C . GLN A 1 166 ? 21.914 -6.092 -42.853 1.00 82.69 166 GLN A C 1
ATOM 1319 O O . GLN A 1 166 ? 23.102 -5.755 -42.902 1.00 82.69 166 GLN A O 1
ATOM 1324 N N . LYS A 1 167 ? 20.932 -5.342 -43.356 1.00 85.00 167 LYS A N 1
ATOM 1325 C CA . LYS A 1 167 ? 21.193 -4.024 -43.925 1.00 85.00 167 LYS A CA 1
ATOM 1326 C C . LYS A 1 167 ? 21.348 -2.990 -42.801 1.00 85.00 167 LYS A C 1
ATOM 1328 O O . LYS A 1 167 ? 20.637 -3.081 -41.799 1.00 85.00 167 LYS A O 1
ATOM 1333 N N . PRO A 1 168 ? 22.256 -2.010 -42.942 1.00 78.06 168 PRO A N 1
ATOM 1334 C CA . PRO A 1 168 ? 22.410 -0.932 -41.966 1.00 78.06 168 PRO A CA 1
ATOM 1335 C C . PRO A 1 168 ? 21.115 -0.153 -41.701 1.00 78.06 168 PRO A C 1
ATOM 1337 O O . PRO A 1 168 ? 20.881 0.273 -40.573 1.00 78.06 168 PRO A O 1
ATOM 1340 N N . GLU A 1 169 ? 20.271 0.008 -42.722 1.00 83.12 169 GLU A N 1
ATOM 1341 C CA . GLU A 1 169 ? 18.992 0.711 -42.626 1.00 83.12 169 GLU A CA 1
ATOM 1342 C C . GLU A 1 169 ? 18.020 -0.008 -41.679 1.00 83.12 169 GLU A C 1
ATOM 1344 O O . GLU A 1 169 ? 17.442 0.634 -40.804 1.00 83.12 169 GLU A O 1
ATOM 1349 N N . ASP A 1 170 ? 17.925 -1.338 -41.783 1.00 86.19 170 ASP A N 1
ATOM 1350 C CA . ASP A 1 170 ? 17.053 -2.166 -40.938 1.00 86.19 170 ASP A CA 1
ATOM 1351 C C . ASP A 1 170 ? 17.481 -2.095 -39.456 1.00 86.19 170 ASP A C 1
ATOM 1353 O O . ASP A 1 170 ? 16.655 -2.104 -38.544 1.00 86.19 170 ASP A O 1
ATOM 1357 N N . LEU A 1 171 ? 18.791 -1.999 -39.197 1.00 82.94 171 LEU A N 1
ATOM 1358 C CA . LEU A 1 171 ? 19.341 -1.879 -37.843 1.00 82.94 171 LEU A CA 1
ATOM 1359 C C . LEU A 1 171 ? 19.077 -0.512 -37.215 1.00 82.94 171 LEU A C 1
ATOM 1361 O O . LEU A 1 171 ? 18.806 -0.431 -36.016 1.00 82.94 171 LEU A O 1
ATOM 1365 N N . GLU A 1 172 ? 19.157 0.554 -38.008 1.00 84.31 172 GLU A N 1
ATOM 1366 C CA . GLU A 1 172 ? 18.830 1.899 -37.543 1.00 84.31 172 GLU A CA 1
ATOM 1367 C C . GLU A 1 172 ? 17.323 2.058 -37.309 1.00 84.31 172 GLU A C 1
ATOM 1369 O O . GLU A 1 172 ? 16.923 2.679 -36.324 1.00 84.31 172 GLU A O 1
ATOM 1374 N N . GLU A 1 173 ? 16.483 1.454 -38.153 1.00 89.19 173 GLU A N 1
ATOM 1375 C CA . GLU A 1 173 ? 15.036 1.385 -37.930 1.00 89.19 173 GLU A CA 1
ATOM 1376 C C . GLU A 1 173 ? 14.708 0.618 -36.642 1.00 89.19 173 GLU A C 1
ATOM 1378 O O . GLU A 1 173 ? 13.991 1.129 -35.784 1.00 89.19 173 GLU A O 1
ATOM 1383 N N . MET A 1 174 ? 15.320 -0.551 -36.432 1.00 88.38 174 MET A N 1
ATOM 1384 C CA . MET A 1 174 ? 15.166 -1.316 -35.192 1.00 88.38 174 MET A CA 1
ATOM 1385 C C . MET A 1 174 ? 15.624 -0.520 -33.960 1.00 88.38 174 MET A C 1
ATOM 1387 O O . MET A 1 174 ? 14.967 -0.564 -32.922 1.00 88.38 174 MET A O 1
ATOM 1391 N N . ARG A 1 175 ? 16.736 0.225 -34.046 1.00 89.25 175 ARG A N 1
ATOM 1392 C CA . ARG A 1 175 ? 17.211 1.082 -32.948 1.00 89.25 175 ARG A CA 1
ATOM 1393 C C . ARG A 1 175 ? 16.195 2.173 -32.611 1.00 89.25 175 ARG A C 1
ATOM 1395 O O . ARG A 1 175 ? 15.955 2.393 -31.428 1.00 89.25 175 ARG A O 1
ATOM 1402 N N . LYS A 1 176 ? 15.618 2.835 -33.620 1.00 90.31 176 LYS A N 1
ATOM 1403 C CA . LYS A 1 176 ? 14.586 3.868 -33.432 1.00 90.31 176 LYS A CA 1
ATOM 1404 C C . LYS A 1 176 ? 13.319 3.293 -32.809 1.00 90.31 176 LYS A C 1
ATOM 1406 O O . LYS A 1 176 ? 12.853 3.843 -31.823 1.00 90.31 176 LYS A O 1
ATOM 1411 N N . ASN A 1 177 ? 12.841 2.151 -33.301 1.00 94.00 177 ASN A N 1
ATOM 1412 C CA . ASN A 1 177 ? 11.678 1.477 -32.721 1.00 94.00 177 ASN A CA 1
ATOM 1413 C C . ASN A 1 177 ? 11.926 1.118 -31.248 1.00 94.00 177 ASN A C 1
ATOM 1415 O O . ASN A 1 177 ? 11.113 1.443 -30.394 1.00 94.00 177 ASN A O 1
ATOM 1419 N N . ASN A 1 178 ? 13.097 0.559 -30.924 1.00 92.56 178 ASN A N 1
ATOM 1420 C CA . ASN A 1 178 ? 13.469 0.275 -29.535 1.00 92.56 178 ASN A CA 1
ATOM 1421 C C . ASN A 1 178 ? 13.595 1.549 -28.677 1.00 92.56 178 ASN A C 1
ATOM 1423 O O . ASN A 1 178 ? 13.307 1.523 -27.483 1.00 92.56 178 ASN A O 1
ATOM 1427 N N . GLU A 1 179 ? 14.073 2.653 -29.258 1.00 93.44 179 GLU A N 1
ATOM 1428 C CA . GLU A 1 179 ? 14.163 3.948 -28.582 1.00 93.44 179 GLU A CA 1
ATOM 1429 C C . GLU A 1 179 ? 12.763 4.482 -28.235 1.00 93.44 179 GLU A C 1
ATOM 1431 O O . GLU A 1 179 ? 12.545 4.871 -27.085 1.00 93.44 179 GLU A O 1
ATOM 1436 N N . ASP A 1 180 ? 11.822 4.427 -29.180 1.00 94.44 180 ASP A N 1
ATOM 1437 C CA . ASP A 1 180 ? 10.427 4.852 -29.010 1.00 94.44 180 ASP A CA 1
ATOM 1438 C C . ASP A 1 180 ? 9.648 3.948 -28.040 1.00 94.44 180 ASP A C 1
ATOM 1440 O O . ASP A 1 180 ? 8.956 4.447 -27.143 1.00 94.44 180 ASP A O 1
ATOM 1444 N N . ASP A 1 181 ? 9.803 2.626 -28.159 1.00 95.69 181 ASP A N 1
ATOM 1445 C CA . ASP A 1 181 ? 9.211 1.642 -27.247 1.00 95.69 181 ASP A CA 1
ATOM 1446 C C . ASP A 1 181 ? 9.707 1.871 -25.817 1.00 95.69 181 ASP A C 1
ATOM 1448 O O . ASP A 1 181 ? 8.913 1.928 -24.876 1.00 95.69 181 ASP A O 1
ATOM 1452 N N . TRP A 1 182 ? 11.013 2.114 -25.648 1.00 94.94 182 TRP A N 1
ATOM 1453 C CA . TRP A 1 182 ? 11.580 2.436 -24.341 1.00 94.94 182 TRP A CA 1
ATOM 1454 C C . TRP A 1 182 ? 10.945 3.693 -23.744 1.00 94.94 182 TRP A C 1
ATOM 1456 O O . TRP A 1 182 ? 10.614 3.692 -22.560 1.00 94.94 182 TRP A O 1
ATOM 1466 N N . TYR A 1 183 ? 10.751 4.763 -24.525 1.00 93.62 183 TYR A N 1
ATOM 1467 C CA . TYR A 1 183 ? 10.126 5.992 -24.019 1.00 93.62 183 TYR A CA 1
ATOM 1468 C C . TYR A 1 183 ? 8.672 5.773 -23.610 1.00 93.62 183 TYR A C 1
ATOM 1470 O O . TYR A 1 183 ? 8.251 6.258 -22.555 1.00 93.62 183 TYR A O 1
ATOM 1478 N N . THR A 1 184 ? 7.928 5.023 -24.419 1.00 95.19 184 THR A N 1
ATOM 1479 C CA . THR A 1 184 ? 6.544 4.642 -24.142 1.00 95.19 184 THR A CA 1
ATOM 1480 C C . THR A 1 184 ? 6.439 3.840 -22.840 1.00 95.19 184 THR A C 1
ATOM 1482 O O . THR A 1 184 ? 5.719 4.240 -21.918 1.00 95.19 184 THR A O 1
ATOM 1485 N N . ASP A 1 185 ? 7.209 2.761 -22.710 1.00 94.88 185 ASP A N 1
ATOM 1486 C CA . ASP A 1 185 ? 7.215 1.904 -21.521 1.00 94.88 185 ASP A CA 1
ATOM 1487 C C . ASP A 1 185 ? 7.671 2.666 -20.275 1.00 94.88 185 ASP A C 1
ATOM 1489 O O . ASP A 1 185 ? 7.059 2.581 -19.204 1.00 94.88 185 ASP A O 1
ATOM 1493 N N . HIS A 1 186 ? 8.722 3.474 -20.416 1.00 94.06 186 HIS A N 1
ATOM 1494 C CA . HIS A 1 186 ? 9.247 4.298 -19.337 1.00 94.06 186 HIS A CA 1
ATOM 1495 C C . HIS A 1 186 ? 8.201 5.288 -18.815 1.00 94.06 186 HIS A C 1
ATOM 1497 O O . HIS A 1 186 ? 7.997 5.410 -17.602 1.00 94.06 186 HIS A O 1
ATOM 1503 N N . TYR A 1 187 ? 7.500 5.963 -19.729 1.00 95.12 187 TYR A N 1
ATOM 1504 C CA . TYR A 1 187 ? 6.407 6.862 -19.389 1.00 95.12 187 TYR A CA 1
ATOM 1505 C C . TYR A 1 187 ? 5.295 6.122 -18.635 1.00 95.12 187 TYR A C 1
ATOM 1507 O O . TYR A 1 187 ? 4.883 6.573 -17.562 1.00 95.12 187 TYR A O 1
ATOM 1515 N N . TYR A 1 188 ? 4.851 4.962 -19.130 1.00 95.88 188 TYR A N 1
ATOM 1516 C CA . TYR A 1 188 ? 3.815 4.171 -18.464 1.00 95.88 188 TYR A CA 1
ATOM 1517 C C . TYR A 1 188 ? 4.226 3.708 -17.065 1.00 95.88 188 TYR A C 1
ATOM 1519 O O . TYR A 1 188 ? 3.412 3.757 -16.138 1.00 95.88 188 TYR A O 1
ATOM 1527 N N . HIS A 1 189 ? 5.483 3.310 -16.870 1.00 94.94 189 HIS A N 1
ATOM 1528 C CA . HIS A 1 189 ? 5.989 2.940 -15.550 1.00 94.94 189 HIS A CA 1
ATOM 1529 C C . HIS A 1 189 ? 5.961 4.110 -14.565 1.00 94.94 189 HIS A C 1
ATOM 1531 O O . HIS A 1 189 ? 5.498 3.936 -13.433 1.00 94.94 189 HIS A O 1
ATOM 1537 N N . ILE A 1 190 ? 6.384 5.304 -14.990 1.00 94.94 190 ILE A N 1
ATOM 1538 C CA . ILE A 1 190 ? 6.306 6.510 -14.157 1.00 94.94 190 ILE A CA 1
ATOM 1539 C C . ILE A 1 190 ? 4.850 6.838 -13.812 1.00 94.94 190 ILE A C 1
ATOM 1541 O O . ILE A 1 190 ? 4.545 7.074 -12.641 1.00 94.94 190 ILE A O 1
ATOM 1545 N N . GLN A 1 191 ? 3.937 6.808 -14.789 1.00 96.50 191 GLN A N 1
ATOM 1546 C CA . GLN A 1 191 ? 2.516 7.070 -14.538 1.00 96.50 191 GLN A CA 1
ATOM 1547 C C . GLN A 1 191 ? 1.912 6.058 -13.560 1.00 96.50 191 GLN A C 1
ATOM 1549 O O . GLN A 1 191 ? 1.226 6.439 -12.616 1.00 96.50 191 GLN A O 1
ATOM 1554 N N . ASN A 1 192 ? 2.224 4.771 -13.714 1.00 95.19 192 ASN A N 1
ATOM 1555 C CA . ASN A 1 192 ? 1.768 3.737 -12.790 1.00 95.19 192 ASN A CA 1
ATOM 1556 C C . ASN A 1 192 ? 2.274 3.968 -11.353 1.00 95.19 192 ASN A C 1
ATOM 1558 O O . ASN A 1 192 ? 1.528 3.743 -10.401 1.00 95.19 192 ASN A O 1
ATOM 1562 N N . ILE A 1 193 ? 3.515 4.430 -11.172 1.00 96.56 193 ILE A N 1
ATOM 1563 C CA . ILE A 1 193 ? 4.037 4.772 -9.840 1.00 96.56 193 ILE A CA 1
ATOM 1564 C C . ILE A 1 193 ? 3.349 6.017 -9.281 1.00 96.56 193 ILE A C 1
ATOM 1566 O O . ILE A 1 193 ? 2.989 6.023 -8.106 1.00 96.56 193 ILE A O 1
ATOM 1570 N N . ASN A 1 194 ? 3.115 7.041 -10.103 1.00 96.88 194 ASN A N 1
ATOM 1571 C CA . ASN A 1 194 ? 2.404 8.247 -9.677 1.00 96.88 194 ASN A CA 1
ATOM 1572 C C . ASN A 1 194 ? 0.969 7.931 -9.233 1.00 96.88 194 ASN A C 1
ATOM 1574 O O . ASN A 1 194 ? 0.559 8.373 -8.165 1.00 96.88 194 ASN A O 1
ATOM 1578 N N . ASN A 1 195 ? 0.251 7.088 -9.977 1.00 95.81 195 ASN A N 1
ATOM 1579 C CA . ASN A 1 195 ? -1.094 6.640 -9.608 1.00 95.81 195 ASN A CA 1
ATOM 1580 C C . ASN A 1 195 ? -1.089 5.860 -8.283 1.00 95.81 195 ASN A C 1
ATOM 1582 O O . ASN A 1 195 ? -1.990 6.004 -7.457 1.00 95.81 195 ASN A O 1
ATOM 1586 N N . GLN A 1 196 ? -0.061 5.036 -8.049 1.00 95.12 196 GLN A N 1
ATOM 1587 C CA . GLN A 1 196 ? 0.102 4.348 -6.767 1.00 95.12 196 GLN A CA 1
ATOM 1588 C C . GLN A 1 196 ? 0.405 5.331 -5.633 1.00 95.12 196 GLN A C 1
ATOM 1590 O O . GLN A 1 196 ? -0.201 5.221 -4.571 1.00 95.12 196 GLN A O 1
ATOM 1595 N N . LEU A 1 197 ? 1.295 6.305 -5.846 1.00 97.12 197 LEU A N 1
ATOM 1596 C CA . LEU A 1 197 ? 1.573 7.356 -4.865 1.00 97.12 197 LEU A CA 1
ATOM 1597 C C . LEU A 1 197 ? 0.303 8.126 -4.506 1.00 97.12 197 LEU A C 1
ATOM 1599 O O . LEU A 1 197 ? 0.029 8.306 -3.323 1.00 97.12 197 LEU A O 1
ATOM 1603 N N . GLU A 1 198 ? -0.493 8.516 -5.500 1.00 96.75 198 GLU A N 1
ATOM 1604 C CA . GLU A 1 198 ? -1.761 9.212 -5.289 1.00 96.75 198 GLU A CA 1
ATOM 1605 C C . GLU A 1 198 ? -2.726 8.379 -4.435 1.00 96.75 198 GLU A C 1
ATOM 1607 O O . GLU A 1 198 ? -3.299 8.884 -3.468 1.00 96.75 198 GLU A O 1
ATOM 1612 N N . PHE A 1 199 ? -2.863 7.085 -4.738 1.00 94.88 199 PHE A N 1
ATOM 1613 C CA . PHE A 1 199 ? -3.675 6.167 -3.943 1.00 94.88 199 PHE A CA 1
ATOM 1614 C C . PHE A 1 199 ? -3.200 6.103 -2.484 1.00 94.88 199 PHE A C 1
ATOM 1616 O O . PHE A 1 199 ? -3.984 6.348 -1.565 1.00 94.88 199 PHE A O 1
ATOM 1623 N N . TRP A 1 200 ? -1.915 5.823 -2.254 1.00 95.69 200 TRP A N 1
ATOM 1624 C CA . TRP A 1 200 ? -1.376 5.688 -0.900 1.00 95.69 200 TRP A CA 1
ATOM 1625 C C . TRP A 1 200 ? -1.450 6.999 -0.110 1.00 95.69 200 TRP A C 1
ATOM 1627 O O . TRP A 1 200 ? -1.755 6.988 1.078 1.00 95.69 200 TRP A O 1
ATOM 1637 N N . GLN A 1 201 ? -1.241 8.143 -0.754 1.00 95.50 201 GLN A N 1
ATOM 1638 C CA . GLN A 1 201 ? -1.256 9.438 -0.073 1.00 95.50 201 GLN A CA 1
ATOM 1639 C C . GLN A 1 201 ? -2.658 9.922 0.280 1.00 95.50 201 GLN A C 1
ATOM 1641 O O . GLN A 1 201 ? -2.824 10.549 1.326 1.00 95.50 201 GLN A O 1
ATOM 1646 N N . ASN A 1 202 ? -3.643 9.639 -0.577 1.00 94.81 202 ASN A N 1
ATOM 1647 C CA . ASN A 1 202 ? -4.957 10.278 -0.499 1.00 94.81 202 ASN A CA 1
ATOM 1648 C C . ASN A 1 202 ? -6.089 9.333 -0.090 1.00 94.81 202 ASN A C 1
ATOM 1650 O O . ASN A 1 202 ? -7.149 9.805 0.320 1.00 94.81 202 ASN A O 1
ATOM 1654 N N . LYS A 1 203 ? -5.918 8.016 -0.246 1.00 95.00 203 LYS A N 1
ATOM 1655 C CA . LYS A 1 203 ? -6.968 7.025 0.048 1.00 95.00 203 LYS A CA 1
ATOM 1656 C C . LYS A 1 203 ? -6.663 6.196 1.285 1.00 95.00 203 LYS A C 1
ATOM 1658 O O . LYS A 1 203 ? -7.588 5.841 2.014 1.00 95.00 203 LYS A O 1
ATOM 1663 N N . THR A 1 204 ? -5.392 5.889 1.533 1.00 95.94 204 THR A N 1
ATOM 1664 C CA . THR A 1 204 ? -5.021 5.032 2.664 1.00 95.94 204 THR A CA 1
ATOM 1665 C C . THR A 1 204 ? -4.948 5.806 3.969 1.00 95.94 204 THR A C 1
ATOM 1667 O O . THR A 1 204 ? -4.590 6.985 4.004 1.00 95.94 204 THR A O 1
ATOM 1670 N N . LEU A 1 205 ? -5.320 5.139 5.057 1.00 96.31 205 LEU A N 1
ATOM 1671 C CA . LEU A 1 205 ? -5.187 5.690 6.391 1.00 96.31 205 LEU A CA 1
ATOM 1672 C C . LEU A 1 205 ? -3.700 5.707 6.755 1.00 96.31 205 LEU A C 1
ATOM 1674 O O . LEU A 1 205 ? -3.035 4.676 6.722 1.00 96.31 205 LEU A O 1
ATOM 1678 N N . ARG A 1 206 ? -3.179 6.883 7.100 1.00 96.06 206 ARG A N 1
ATOM 1679 C CA . ARG A 1 206 ? -1.778 7.084 7.497 1.00 96.06 206 ARG A CA 1
ATOM 1680 C C . ARG A 1 206 ? -1.666 7.218 9.019 1.00 96.06 206 ARG A C 1
ATOM 1682 O O . ARG A 1 206 ? -2.662 7.566 9.661 1.00 96.06 206 ARG A O 1
ATOM 1689 N N . PRO A 1 207 ? -0.482 6.976 9.611 1.00 95.94 207 PRO A N 1
ATOM 1690 C CA . PRO A 1 207 ? -0.262 7.225 11.028 1.00 95.94 207 PRO A CA 1
ATOM 1691 C C . PRO A 1 207 ? -0.632 8.665 11.390 1.00 95.94 207 PRO A C 1
ATOM 1693 O O . PRO A 1 207 ? -0.146 9.619 10.780 1.00 95.94 207 PRO A O 1
ATOM 1696 N N . MET A 1 208 ? -1.508 8.835 12.377 1.00 95.69 208 MET A N 1
ATOM 1697 C CA . MET A 1 208 ? -2.022 10.151 12.744 1.00 95.69 208 MET A CA 1
ATOM 1698 C C . MET A 1 208 ? -2.453 10.239 14.206 1.00 95.69 208 MET A C 1
ATOM 1700 O O . MET A 1 208 ? -2.665 9.238 14.891 1.00 95.69 208 MET A O 1
ATOM 1704 N N . LYS A 1 209 ? -2.634 11.478 14.667 1.00 95.81 209 LYS A N 1
ATOM 1705 C CA . LYS A 1 209 ? -3.270 11.800 15.944 1.00 95.81 209 LYS A CA 1
ATOM 1706 C C . LYS A 1 209 ? -4.739 12.123 15.699 1.00 95.81 209 LYS A C 1
ATOM 1708 O O . LYS A 1 209 ? -5.047 13.116 15.044 1.00 95.81 209 LYS A O 1
ATOM 1713 N N . LEU A 1 210 ? -5.631 11.295 16.222 1.00 96.00 210 LEU A N 1
ATOM 1714 C CA . LEU A 1 210 ? -7.071 11.495 16.163 1.00 96.00 210 LEU A CA 1
ATOM 1715 C C . LEU A 1 210 ? -7.526 12.285 17.394 1.00 96.00 210 LEU A C 1
ATOM 1717 O O . LEU A 1 210 ? -7.441 11.803 18.526 1.00 96.00 210 LEU A O 1
ATOM 1721 N N . LEU A 1 211 ? -7.984 13.514 17.170 1.00 96.44 211 LEU A N 1
ATOM 1722 C CA . LEU A 1 211 ? -8.394 14.430 18.233 1.00 96.44 211 LEU A CA 1
ATOM 1723 C C . LEU A 1 211 ? -9.684 13.956 18.937 1.00 96.44 211 LEU A C 1
ATOM 1725 O O . LEU A 1 211 ? -10.447 13.177 18.356 1.00 96.44 211 LEU A O 1
ATOM 1729 N N . PRO A 1 212 ? -9.946 14.413 20.173 1.00 96.00 212 PRO A N 1
ATOM 1730 C CA . PRO A 1 212 ? -11.198 14.149 20.885 1.00 96.00 212 PRO A CA 1
ATOM 1731 C C . PRO A 1 212 ? -12.437 14.513 20.062 1.00 96.00 212 PRO A C 1
ATOM 1733 O O . PRO A 1 212 ? -12.454 15.553 19.406 1.00 96.00 212 PRO A O 1
ATOM 1736 N N . ASN A 1 213 ? -13.484 13.690 20.135 1.00 94.62 213 ASN A N 1
ATOM 1737 C CA . ASN A 1 213 ? -14.769 13.890 19.448 1.00 94.62 213 ASN A CA 1
ATOM 1738 C C . ASN A 1 213 ? -14.657 14.049 17.921 1.00 94.62 213 ASN A C 1
ATOM 1740 O O . ASN A 1 213 ? -15.478 14.722 17.296 1.00 94.62 213 ASN A O 1
ATOM 1744 N N . THR A 1 214 ? -13.635 13.445 17.309 1.00 96.81 214 THR A N 1
ATOM 1745 C CA . THR A 1 214 ? -13.438 13.474 15.854 1.00 96.81 214 THR A CA 1
ATOM 1746 C C . THR A 1 214 ? -13.530 12.089 15.232 1.00 96.81 214 THR A C 1
ATOM 1748 O O . THR A 1 214 ? -13.428 11.056 15.899 1.00 96.81 214 THR A O 1
ATOM 1751 N N . LYS A 1 215 ? -13.734 12.082 13.916 1.00 96.25 215 LYS A N 1
ATOM 1752 C CA . LYS A 1 215 ? -13.863 10.887 13.092 1.00 96.25 215 LYS A CA 1
ATOM 1753 C C . LYS A 1 215 ? -12.882 10.968 11.932 1.00 96.25 215 LYS A C 1
ATOM 1755 O O . LYS A 1 215 ? -12.750 12.020 11.311 1.00 96.25 215 LYS A O 1
ATOM 1760 N N . VAL A 1 216 ? -12.246 9.849 11.615 1.00 96.75 216 VAL A N 1
ATOM 1761 C CA . VAL A 1 216 ? -11.445 9.683 10.401 1.00 96.75 216 VAL A CA 1
ATOM 1762 C C . VAL A 1 216 ? -11.913 8.461 9.627 1.00 96.75 216 VAL A C 1
ATOM 1764 O O . VAL A 1 216 ? -12.461 7.514 10.193 1.00 96.75 216 VAL A O 1
ATOM 1767 N N . LYS A 1 217 ? -11.708 8.511 8.316 1.00 96.56 217 LYS A N 1
ATOM 1768 C CA . LYS A 1 217 ? -12.029 7.449 7.379 1.00 96.56 217 LYS A CA 1
ATOM 1769 C C . LYS A 1 217 ? -10.865 7.276 6.408 1.00 96.56 217 LYS A C 1
ATOM 1771 O O . LYS A 1 217 ? -10.316 8.273 5.945 1.00 96.56 217 LYS A O 1
ATOM 1776 N N . GLY A 1 218 ? -10.503 6.038 6.104 1.00 96.44 218 GLY A N 1
ATOM 1777 C CA . GLY A 1 218 ? -9.456 5.726 5.135 1.00 96.44 218 GLY A CA 1
ATOM 1778 C C . GLY A 1 218 ? -9.326 4.228 4.898 1.00 96.44 218 GLY A C 1
ATOM 1779 O O . GLY A 1 218 ? -9.903 3.425 5.627 1.00 96.44 218 GLY A O 1
ATOM 1780 N N . MET A 1 219 ? -8.571 3.856 3.871 1.00 96.50 219 MET A N 1
ATOM 1781 C CA . MET A 1 219 ? -8.355 2.453 3.520 1.00 96.50 219 MET A CA 1
ATOM 1782 C C . MET A 1 219 ? -7.189 1.850 4.304 1.00 96.50 219 MET A C 1
ATOM 1784 O O . MET A 1 219 ? -6.161 2.502 4.499 1.00 96.50 219 MET A O 1
ATOM 1788 N N . VAL A 1 220 ? -7.321 0.588 4.695 1.00 96.81 220 VAL A N 1
ATOM 1789 C CA . VAL A 1 220 ? -6.233 -0.246 5.215 1.00 96.81 220 VAL A CA 1
ATOM 1790 C C . VAL A 1 220 ? -6.111 -1.495 4.353 1.00 96.81 220 VAL A C 1
ATOM 1792 O O . VAL A 1 220 ? -7.106 -1.995 3.827 1.00 96.81 220 VAL A O 1
ATOM 1795 N N . LEU A 1 221 ? -4.880 -1.959 4.155 1.00 96.25 221 LEU A N 1
ATOM 1796 C CA . LEU A 1 221 ? -4.584 -3.037 3.221 1.00 96.25 221 LEU A CA 1
ATOM 1797 C C . LEU A 1 221 ? -3.830 -4.148 3.932 1.00 96.25 221 LEU A C 1
ATOM 1799 O O . LEU A 1 221 ? -2.851 -3.885 4.630 1.00 96.25 221 LEU A O 1
ATOM 1803 N N . PHE A 1 222 ? -4.246 -5.387 3.702 1.00 95.56 222 PHE A N 1
ATOM 1804 C CA . PHE A 1 222 ? -3.548 -6.563 4.206 1.00 95.56 222 PHE A CA 1
ATOM 1805 C C . PHE A 1 222 ? -3.174 -7.497 3.051 1.00 95.56 222 PHE A C 1
ATOM 1807 O O . PHE A 1 222 ? -3.974 -7.649 2.130 1.00 95.56 222 PHE A O 1
ATOM 1814 N N . PRO A 1 223 ? -1.997 -8.145 3.076 1.00 93.94 223 PRO A N 1
ATOM 1815 C CA . PRO A 1 223 ? -1.692 -9.233 2.148 1.00 93.94 223 PRO A CA 1
ATOM 1816 C C . PRO A 1 223 ? -2.744 -10.347 2.233 1.00 93.94 223 PRO A C 1
ATOM 1818 O O . PRO A 1 223 ? -3.182 -10.688 3.333 1.00 93.94 223 PRO A O 1
ATOM 1821 N N . ILE A 1 224 ? -3.156 -10.903 1.093 1.00 89.94 224 ILE A N 1
ATOM 1822 C CA . ILE A 1 224 ? -4.088 -12.039 1.045 1.00 89.94 224 ILE A CA 1
ATOM 1823 C C . ILE A 1 224 ? -3.350 -13.319 1.440 1.00 89.94 224 ILE A C 1
ATOM 1825 O O . ILE A 1 224 ? -2.334 -13.648 0.833 1.00 89.94 224 ILE A O 1
ATOM 1829 N N . GLU A 1 225 ? -3.908 -14.060 2.397 1.00 90.44 225 GLU A N 1
ATOM 1830 C CA . GLU A 1 225 ? -3.554 -15.455 2.654 1.00 90.44 225 GLU A CA 1
ATOM 1831 C C . GLU A 1 225 ? -4.577 -16.341 1.941 1.00 90.44 225 GLU A C 1
ATOM 1833 O O . GLU A 1 225 ? -5.738 -16.398 2.349 1.00 90.44 225 GLU A O 1
ATOM 1838 N N . LYS A 1 226 ? -4.184 -16.960 0.822 1.00 84.88 226 LYS A N 1
ATOM 1839 C CA . LYS A 1 226 ? -5.132 -17.603 -0.109 1.00 84.88 226 LYS A CA 1
ATOM 1840 C C . LYS A 1 226 ? -5.759 -18.864 0.481 1.00 84.88 226 LYS A C 1
ATOM 1842 O O . LYS A 1 226 ? -6.914 -19.141 0.184 1.00 84.88 226 LYS A O 1
ATOM 1847 N N . ASP A 1 227 ? -5.034 -19.561 1.350 1.00 84.19 227 ASP A N 1
ATOM 1848 C CA . ASP A 1 227 ? -5.465 -20.841 1.923 1.00 84.19 227 ASP A CA 1
ATOM 1849 C C . ASP A 1 227 ? -6.352 -20.676 3.172 1.00 84.19 227 ASP A C 1
ATOM 1851 O O . ASP A 1 227 ? -6.863 -21.655 3.719 1.00 84.19 227 ASP A O 1
ATOM 1855 N N . ALA A 1 228 ? -6.543 -19.441 3.647 1.00 87.12 228 ALA A N 1
ATOM 1856 C CA . ALA A 1 228 ? -7.383 -19.156 4.802 1.00 87.12 228 ALA A CA 1
ATOM 1857 C C . ALA A 1 228 ? -8.878 -19.294 4.458 1.00 87.12 228 ALA A C 1
ATOM 1859 O O . ALA A 1 228 ? -9.337 -18.765 3.446 1.00 87.12 228 ALA A O 1
ATOM 1860 N N . PHE A 1 229 ? -9.647 -19.937 5.342 1.00 87.50 229 PHE A N 1
ATOM 1861 C CA . PHE A 1 229 ? -11.117 -19.981 5.265 1.0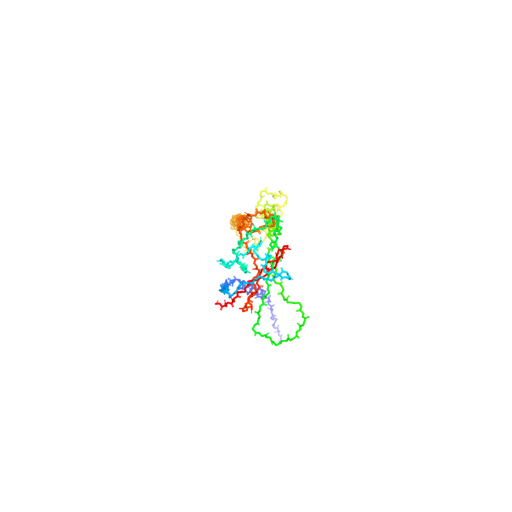0 87.50 229 PHE A CA 1
ATOM 1862 C C . PHE A 1 229 ? -11.777 -18.867 6.086 1.00 87.50 229 PHE A C 1
ATOM 1864 O O . PHE A 1 229 ? -12.946 -18.536 5.901 1.00 87.50 229 PHE A O 1
ATOM 1871 N N . GLU A 1 230 ? -11.049 -18.298 7.043 1.00 90.00 230 GLU A N 1
ATOM 1872 C CA . GLU A 1 230 ? -11.500 -17.181 7.863 1.00 90.00 230 GLU A CA 1
ATOM 1873 C C . GLU A 1 230 ? -10.306 -16.283 8.179 1.00 90.00 230 GLU A C 1
ATOM 1875 O O . GLU A 1 230 ? -9.182 -16.756 8.355 1.00 90.00 230 GLU A O 1
ATOM 1880 N N . ILE A 1 231 ? -10.549 -14.983 8.295 1.00 92.12 231 ILE A N 1
ATOM 1881 C CA . ILE A 1 231 ? -9.577 -14.031 8.819 1.00 92.12 231 ILE A CA 1
ATOM 1882 C C . ILE A 1 231 ? -10.156 -13.286 10.021 1.00 92.12 231 ILE A C 1
ATOM 1884 O O . ILE A 1 231 ? -11.297 -12.813 10.021 1.00 92.12 231 ILE A O 1
ATOM 1888 N N . ILE A 1 232 ? -9.336 -13.149 11.059 1.00 93.50 232 ILE A N 1
ATOM 1889 C CA . ILE A 1 232 ? -9.677 -12.435 12.289 1.00 93.50 232 ILE A CA 1
ATOM 1890 C C . ILE A 1 232 ? -8.828 -11.169 12.352 1.00 93.50 232 ILE A C 1
ATOM 1892 O O . ILE A 1 232 ? -7.671 -11.209 12.771 1.00 93.50 232 ILE A O 1
ATOM 1896 N N . ILE A 1 233 ? -9.397 -10.042 11.932 1.00 94.50 233 ILE A N 1
ATOM 1897 C CA . ILE A 1 233 ? -8.740 -8.734 11.933 1.00 94.50 233 ILE A CA 1
ATOM 1898 C C . ILE A 1 233 ? -8.747 -8.166 13.347 1.00 94.50 233 ILE A C 1
ATOM 1900 O O . ILE A 1 233 ? -9.794 -8.083 13.986 1.00 94.50 233 ILE A O 1
ATOM 1904 N N . LYS A 1 234 ? -7.582 -7.726 13.818 1.00 94.19 234 LYS A N 1
ATOM 1905 C CA . LYS A 1 234 ? -7.393 -7.050 15.099 1.00 94.19 234 LYS A CA 1
ATOM 1906 C C . LYS A 1 234 ? -6.855 -5.644 14.871 1.00 94.19 234 LYS A C 1
ATOM 1908 O O . LYS A 1 234 ? -5.784 -5.446 14.295 1.00 94.19 234 LYS A O 1
ATOM 1913 N N . LEU A 1 235 ? -7.608 -4.667 15.367 1.00 94.00 235 LEU A N 1
ATOM 1914 C CA . LEU A 1 235 ? -7.315 -3.242 15.278 1.00 94.00 235 LEU A CA 1
ATOM 1915 C C . LEU A 1 235 ? -6.978 -2.706 16.680 1.00 94.00 235 LEU A C 1
ATOM 1917 O O . LEU A 1 235 ? -7.869 -2.248 17.406 1.00 94.00 235 LEU A O 1
ATOM 1921 N N . PRO A 1 236 ? -5.713 -2.826 17.123 1.00 91.75 236 PRO A N 1
ATOM 1922 C CA . PRO A 1 236 ? -5.282 -2.275 18.397 1.00 91.75 236 PRO A CA 1
ATOM 1923 C C . PRO A 1 236 ? -5.288 -0.745 18.393 1.00 91.75 236 PRO A C 1
ATOM 1925 O O . PRO A 1 236 ? -4.898 -0.089 17.430 1.00 91.75 236 PRO A O 1
ATOM 1928 N N . ASN A 1 237 ? -5.664 -0.171 19.528 1.00 85.62 237 ASN A N 1
ATOM 1929 C CA . ASN A 1 237 ? -5.394 1.216 19.880 1.00 85.62 237 ASN A CA 1
ATOM 1930 C C . ASN A 1 237 ? -4.944 1.286 21.350 1.00 85.62 237 ASN A C 1
ATOM 1932 O O . ASN A 1 237 ? -4.869 0.273 22.042 1.00 85.62 237 ASN A O 1
ATOM 1936 N N . LYS A 1 238 ? -4.644 2.491 21.848 1.00 83.25 238 LYS A N 1
ATOM 1937 C CA . LYS A 1 238 ? -4.177 2.689 23.232 1.00 83.25 238 LYS A CA 1
ATOM 1938 C C . LYS A 1 238 ? -5.172 2.191 24.301 1.00 83.25 238 LYS A C 1
ATOM 1940 O O . LYS A 1 238 ? -4.762 1.919 25.424 1.00 83.25 238 LYS A O 1
ATOM 1945 N N . LEU A 1 239 ? -6.467 2.128 23.988 1.00 80.62 239 LEU A N 1
ATOM 1946 C CA . LEU A 1 239 ? -7.539 1.827 24.942 1.00 80.62 239 LEU A CA 1
ATOM 1947 C C . LEU A 1 239 ? -8.004 0.367 24.891 1.00 80.62 239 LEU A C 1
ATOM 1949 O O . LEU A 1 239 ? -8.362 -0.189 25.929 1.00 80.62 239 LEU A O 1
ATOM 1953 N N . ASN A 1 240 ? -8.073 -0.225 23.698 1.00 84.62 240 ASN A N 1
ATOM 1954 C CA . ASN A 1 240 ? -8.626 -1.559 23.471 1.00 84.62 240 ASN A CA 1
ATOM 1955 C C . ASN A 1 240 ? -8.129 -2.177 22.153 1.00 84.62 240 ASN A C 1
ATOM 1957 O O . ASN A 1 240 ? -7.457 -1.523 21.352 1.00 84.62 240 ASN A O 1
ATOM 1961 N N . ILE A 1 241 ? -8.501 -3.439 21.928 1.00 89.81 241 ILE A N 1
ATOM 1962 C CA . ILE A 1 241 ? -8.361 -4.110 20.635 1.00 89.81 241 ILE A CA 1
ATOM 1963 C C . ILE A 1 241 ? -9.763 -4.436 20.122 1.00 89.81 241 ILE A C 1
ATOM 1965 O O . ILE A 1 241 ? -10.531 -5.139 20.780 1.00 89.81 241 ILE A O 1
ATOM 1969 N N . GLN A 1 242 ? -10.104 -3.924 18.942 1.00 91.38 242 GLN A N 1
ATOM 1970 C CA . GLN A 1 242 ? -11.343 -4.288 18.252 1.00 91.38 242 GLN A CA 1
ATOM 1971 C C . GLN A 1 242 ? -11.069 -5.422 17.271 1.00 91.38 242 GLN A C 1
ATOM 1973 O O . GLN A 1 242 ? -10.092 -5.379 16.525 1.00 91.38 242 GLN A O 1
ATOM 1978 N N . THR A 1 243 ? -11.909 -6.451 17.314 1.00 92.25 243 THR A N 1
ATOM 1979 C CA . THR A 1 243 ? -11.758 -7.698 16.567 1.00 92.25 243 THR A CA 1
ATOM 1980 C C . THR A 1 243 ? -12.922 -7.871 15.596 1.00 92.25 243 THR A C 1
ATOM 1982 O O . THR A 1 243 ? -14.082 -7.770 15.990 1.00 92.25 243 THR A O 1
ATOM 1985 N N . PHE A 1 244 ? -12.618 -8.177 14.338 1.00 92.81 244 PHE A N 1
ATOM 1986 C CA . PHE A 1 244 ? -13.598 -8.415 13.279 1.00 92.81 244 PHE A CA 1
ATOM 1987 C C . PHE A 1 244 ? -13.295 -9.746 12.602 1.00 92.81 244 PHE A C 1
ATOM 1989 O O . PHE A 1 244 ? -12.153 -9.999 12.229 1.00 92.81 244 PHE A O 1
ATOM 1996 N N . ARG A 1 245 ? -14.306 -10.601 12.461 1.00 93.12 245 ARG A N 1
ATOM 1997 C CA . ARG A 1 245 ? -14.174 -11.937 11.870 1.00 93.12 245 ARG A CA 1
ATOM 1998 C C . ARG A 1 245 ? -14.838 -11.953 10.505 1.00 93.12 245 ARG A C 1
ATOM 2000 O O . ARG A 1 245 ? -16.010 -11.591 10.409 1.00 93.12 245 ARG A O 1
ATOM 2007 N N . PHE A 1 246 ? -14.112 -12.384 9.484 1.00 91.75 246 PHE A N 1
ATOM 2008 C CA . PHE A 1 246 ? -14.609 -12.514 8.119 1.00 91.75 246 PHE A CA 1
ATOM 2009 C C . PHE A 1 246 ? -14.403 -13.941 7.629 1.00 91.75 246 PHE A C 1
ATOM 2011 O O . PHE A 1 246 ? -13.292 -14.453 7.714 1.00 91.75 246 PHE A O 1
ATOM 2018 N N . GLN A 1 247 ? -15.447 -14.554 7.083 1.00 90.50 247 GLN A N 1
ATOM 2019 C CA . GLN A 1 247 ? -15.314 -15.776 6.298 1.00 90.50 247 GLN A CA 1
ATOM 2020 C C . GLN A 1 247 ? -14.675 -15.430 4.958 1.00 90.50 247 GLN A C 1
ATOM 2022 O O . GLN A 1 247 ? -15.050 -14.418 4.367 1.00 90.50 247 GLN A O 1
ATOM 2027 N N . GLN A 1 248 ? -13.738 -16.254 4.504 1.00 88.12 248 GLN A N 1
ATOM 2028 C CA . GLN A 1 248 ? -13.091 -16.153 3.208 1.00 88.12 248 GLN A CA 1
ATOM 2029 C C . GLN A 1 248 ? -13.504 -17.336 2.338 1.00 88.12 248 GLN A C 1
ATOM 2031 O O . GLN A 1 248 ? -13.126 -18.473 2.603 1.00 88.12 248 GLN A O 1
ATOM 2036 N N . ASP A 1 249 ? -14.247 -17.042 1.276 1.00 82.31 249 ASP A N 1
ATOM 2037 C CA . ASP A 1 249 ? -14.622 -18.021 0.265 1.00 82.31 249 ASP A CA 1
ATOM 2038 C C . ASP A 1 249 ? -13.726 -17.837 -0.969 1.00 82.31 249 ASP A C 1
ATOM 2040 O O . ASP A 1 249 ? -13.566 -16.725 -1.487 1.00 82.31 249 ASP A O 1
ATOM 2044 N N . ILE A 1 250 ? -13.129 -18.932 -1.442 1.00 68.69 250 ILE A N 1
ATOM 2045 C CA . ILE A 1 250 ? -12.361 -18.961 -2.690 1.00 68.69 250 ILE A CA 1
ATOM 2046 C C . ILE A 1 250 ? -13.344 -19.306 -3.817 1.00 68.69 250 ILE A C 1
ATOM 2048 O O . ILE A 1 250 ? -13.884 -20.412 -3.840 1.00 68.69 250 ILE A O 1
ATOM 2052 N N . LEU A 1 251 ? -13.598 -18.352 -4.721 1.00 56.94 251 LEU A N 1
ATOM 2053 C CA . LEU A 1 251 ? -14.378 -18.553 -5.953 1.00 56.94 251 LEU A CA 1
ATOM 2054 C C . LEU A 1 251 ? -13.469 -18.871 -7.133 1.00 56.94 251 LEU A C 1
ATOM 2056 O O . LEU A 1 251 ? -12.511 -18.091 -7.338 1.00 56.94 251 LEU A O 1
#

pLDDT: mean 79.84, std 19.63, range [32.44, 97.94]

Nearest PDB structures (foldseek):
  3but-assembly1_A-2  TM=4.114E-01  e=5.372E-01  Archaeoglobus fulgidus DSM 4304
  6xx1-assembly4_D  TM=4.542E-01  e=9.661E+00  Acetivibrio clariflavus DSM 19732
  4i4j-assembly2_E  TM=2.884E-01  e=3.553E+00  Streptomyces globisporus
  5vpj-assembly1_D  TM=2.299E-01  e=9.139E+00  Actinomadura verrucosospora

Sequence (251 aa):
MKTGKYKIILGNSFIIPIFVSLFLWSCSTKHVEVAHKPVLTLLSSQTTSENDTMRSSLCRMEIGIEDTRKEQLVFELTITNNSTDTLQIDPSLFYYIPVFHDIDTISDQNPCLVKCIDPEKTINQLYKQRDSLSKMVNPYSLTHKKTGALLRDALITGTIAFLLKQKPEDLEEMRKNNEDDWYTDHYYHIQNINNQLEFWQNKTLRPMKLLPNTKVKGMVLFPIEKDAFEIIIKLPNKLNIQTFRFQQDIL

Mean predicted aligned error: 12.86 Å

Secondary structure (DSSP, 8-state):
-------------SSHHHHHTTSSS------------EEEEEEEEEEE-SS-GGGGGGEEEEEEEEEEETTEEEEEEEEEE-SSSPEEE-GGG-EEEEE-S------------EEPP-HHHHHHHHHHHHHHHTTPPPTT-STT--HHHHHHHHHHHHHHHHHHT--HHHHHHHHHHHHHHHHHHHHHHHHHHHHHHHHHHHTBPPSEEE-TTEEEEEEEEEE--TT-SEEEEEEE-SS-EEEEEEEEEE-

Foldseek 3Di:
DDDDDDDDDPDPPPPPPVVVVVPPPPPPPPPPPVPQWWDKDWDDKDWDFPDDPVLDVQKDKDWDFDGQDPQKTKIKIKIWGQHQDKWWFAQQPKWKFFDFDDPPDDDPDDGPTFTWDALVVVLVVLVVVLVVLVPDDQPLDPVPDDPVRVVVCCVVVVVVCVVVVHDPVVVVVVSVVSSVVCVVVSVVVNVVSVVVSCCSVPAADHTDIHHHRDMDIHMIMTRDPPRGQKMWIWRDIPRTIMIIIIGIDGD